Protein AF-A0A5E4R527-F1 (afdb_monomer)

InterPro domains:
  IPR027417 P-loop containing nucleoside triphosphate hydrolase [SSF52540] (32-116)
  IPR032171 C-terminal of Roc, COR-A domain [PF16095] (78-207)

Secondary structure (DSSP, 8-state):
--GGGG------TT--PPTTHHHHHHTS---HHHHHHHHHHHHHH------------SSTTSSHHHHHHHHHS--TT-SEE-HHHHHHHHHHTTPPPPSSHHHHHHHHHHHHHTTSSB---STTTTT-EES-HHHHHHHHHHHHS-TTT-TT-BTTEEETTTHHHHTTT-GGG-STHHHHHHHHHHHHHTTS-EEEETTEEE-GGGSPP-

Organism: NCBI:txid189913

Solvent-accessible surface area (backbone atoms only — not comparable to full-atom values): 12706 Å² total; per-residue (Å²): 139,72,82,66,88,74,57,80,73,71,87,63,84,91,60,91,64,54,83,71,59,34,60,50,63,70,64,81,73,60,48,45,62,53,57,50,48,50,55,46,50,55,56,71,69,56,66,92,75,91,73,80,87,83,78,93,82,76,70,86,87,66,24,66,69,44,51,49,51,67,71,69,72,68,66,102,72,66,53,57,45,43,69,68,54,52,58,51,48,31,56,76,67,74,35,62,65,60,93,46,72,66,55,48,48,52,55,49,49,54,35,32,79,68,64,56,28,42,69,43,96,40,98,89,40,54,60,39,37,30,62,42,53,66,59,52,50,57,57,55,44,49,73,69,41,59,51,95,80,23,72,67,46,55,77,18,36,27,46,51,76,51,44,30,62,70,44,60,90,38,69,64,51,47,65,59,69,48,23,28,55,50,49,50,54,48,30,50,75,68,71,57,36,42,79,72,47,106,57,34,29,35,28,70,85,48,44,72,85,129

Sequence (210 aa):
MGLLSRLWNLNTVGCCLSEPLRSVVRGGRSRSVDVVGFLRSVLHEAKPYARMKLMIVGVQGIGKTSLLECLRQESAIQHRRKPTDVTQYMQQKNMKMFRDAAELHQATMFLHENGILLHYDDATLKELYFLRPQWLCDILAHVVTVREINPFASNGIMKVDDLAHVFKASPALGGGEEARSLGMSLLNKFELALCWDGRALLVPPLLPDA

Nearest PDB structures (foldseek):
  8e06-assembly1_A  TM=6.203E-01  e=5.482E-07  Homo sapiens
  4wnr-assembly1_A  TM=6.604E-01  e=1.817E-06  Methanosarcina barkeri str. Fusaro
  8fo9-assembly1_C  TM=5.836E-01  e=5.163E-07  Homo sapiens
  8fo7-assembly1_C  TM=5.705E-01  e=2.623E-04  Homo sapiens
  7pza-assembly1_A  TM=2.750E-01  e=3.595E+00  Sinorhizobium meliloti 1021

pLDDT: mean 73.9, std 11.86, range [36.34, 90.0]

Structure (mmCIF, N/CA/C/O backbone):
data_AF-A0A5E4R527-F1
#
_entry.id   AF-A0A5E4R527-F1
#
loop_
_atom_site.group_PDB
_atom_site.id
_atom_site.type_symbol
_atom_site.label_atom_id
_atom_site.label_alt_id
_atom_site.label_comp_id
_atom_site.label_asym_id
_atom_site.label_entity_id
_atom_site.label_seq_id
_atom_site.pdbx_PDB_ins_code
_atom_site.Cartn_x
_atom_site.Cartn_y
_atom_site.Cartn_z
_atom_site.occupancy
_atom_site.B_iso_or_equiv
_atom_site.auth_seq_id
_atom_site.auth_comp_id
_atom_site.auth_asym_id
_atom_site.auth_atom_id
_atom_site.pdbx_PDB_model_num
ATOM 1 N N . MET A 1 1 ? -6.417 -19.964 7.357 1.00 40.31 1 MET A N 1
ATOM 2 C CA . MET A 1 1 ? -7.057 -21.247 7.734 1.00 40.31 1 MET A CA 1
ATOM 3 C C . MET A 1 1 ? -8.565 -21.073 7.638 1.00 40.31 1 MET A C 1
ATOM 5 O O . MET A 1 1 ? -9.222 -20.843 8.640 1.00 40.31 1 MET A O 1
ATOM 9 N N . GLY A 1 2 ? -9.087 -21.007 6.415 1.00 60.50 2 GLY A N 1
ATOM 10 C CA . GLY A 1 2 ? -10.441 -20.508 6.173 1.00 60.50 2 GLY A CA 1
ATOM 11 C C . GLY A 1 2 ? -11.537 -21.576 6.177 1.00 60.50 2 GLY A C 1
ATOM 12 O O . GLY A 1 2 ? -11.337 -22.726 6.563 1.00 60.50 2 GLY A O 1
ATOM 13 N N . LEU A 1 3 ? -12.676 -21.150 5.636 1.00 50.28 3 LEU A N 1
ATOM 14 C CA . LEU A 1 3 ? -14.007 -21.763 5.528 1.00 50.28 3 LEU A CA 1
ATOM 15 C C . LEU A 1 3 ? -14.091 -23.149 4.837 1.00 50.28 3 LEU A C 1
ATOM 17 O O . LEU A 1 3 ? -15.183 -23.683 4.655 1.00 50.28 3 LEU A O 1
ATOM 21 N N . LEU A 1 4 ? -12.966 -23.761 4.453 1.00 56.03 4 LEU A N 1
ATOM 22 C CA . LEU A 1 4 ? -12.928 -25.006 3.667 1.00 56.03 4 LEU A CA 1
ATOM 23 C C . LEU A 1 4 ? -13.206 -26.279 4.486 1.00 56.03 4 LEU A C 1
ATOM 25 O O . LEU A 1 4 ? -13.323 -27.358 3.913 1.00 56.03 4 LEU A O 1
ATOM 29 N N . SER A 1 5 ? -13.332 -26.190 5.815 1.00 57.28 5 SER A N 1
ATOM 30 C CA . SER A 1 5 ? -13.701 -27.333 6.670 1.00 57.28 5 SER A CA 1
ATOM 31 C C . SER A 1 5 ? -15.126 -27.841 6.426 1.00 57.28 5 SER A C 1
ATOM 33 O O . SER A 1 5 ? -15.433 -28.973 6.789 1.00 57.28 5 SER A O 1
ATOM 35 N N . ARG A 1 6 ? -15.981 -27.023 5.797 1.00 61.22 6 ARG A N 1
ATOM 36 C CA . ARG A 1 6 ? -17.376 -27.347 5.463 1.00 61.22 6 ARG A CA 1
ATOM 37 C C . ARG A 1 6 ? -17.605 -27.549 3.965 1.00 61.22 6 ARG A C 1
ATOM 39 O O . ARG A 1 6 ? -18.751 -27.557 3.531 1.00 61.22 6 ARG A O 1
ATOM 46 N N . LEU A 1 7 ? -16.550 -27.673 3.158 1.00 62.56 7 LEU A N 1
ATOM 47 C CA . LEU A 1 7 ? -16.691 -27.811 1.710 1.00 62.56 7 LEU A CA 1
ATOM 48 C C . LEU A 1 7 ? -17.099 -29.248 1.340 1.00 62.56 7 LEU A C 1
ATOM 50 O O . LEU A 1 7 ? -16.288 -30.169 1.381 1.00 62.56 7 LEU A O 1
ATOM 54 N N . TRP A 1 8 ? -18.368 -29.427 0.979 1.00 62.84 8 TRP A N 1
ATOM 55 C CA . TRP A 1 8 ? -18.970 -30.714 0.605 1.00 62.84 8 TRP A CA 1
ATOM 56 C C . TRP A 1 8 ? -18.941 -30.974 -0.905 1.00 62.84 8 TRP A C 1
ATOM 58 O O . TRP A 1 8 ? -19.002 -32.127 -1.326 1.00 62.84 8 TRP A O 1
ATOM 68 N N . ASN A 1 9 ? -18.823 -29.915 -1.710 1.00 69.19 9 ASN A N 1
ATOM 69 C CA . ASN A 1 9 ? -18.726 -29.991 -3.161 1.00 69.19 9 ASN A CA 1
ATOM 70 C C . ASN A 1 9 ? -17.694 -28.976 -3.673 1.00 69.19 9 ASN A C 1
ATOM 72 O O . ASN A 1 9 ? -17.647 -27.838 -3.208 1.00 69.19 9 ASN A O 1
ATOM 76 N N . LEU A 1 10 ? -16.872 -29.394 -4.631 1.00 71.69 10 LEU A N 1
ATOM 77 C CA . LEU A 1 10 ? -15.856 -28.569 -5.273 1.00 71.69 10 LEU A CA 1
ATOM 78 C C . LEU A 1 10 ? -16.004 -28.728 -6.785 1.00 71.69 10 LEU A C 1
ATOM 80 O O . LEU A 1 10 ? -15.644 -29.765 -7.338 1.00 71.69 10 LEU A O 1
ATOM 84 N N . ASN A 1 11 ? -16.528 -27.698 -7.445 1.00 72.44 11 ASN A N 1
ATOM 85 C CA . ASN A 1 11 ? -16.595 -27.663 -8.899 1.00 72.44 11 ASN A CA 1
ATOM 86 C C . ASN A 1 11 ? -15.249 -27.195 -9.462 1.00 72.44 11 ASN A C 1
ATOM 88 O O . ASN A 1 11 ? -14.798 -26.090 -9.173 1.00 72.44 11 ASN A O 1
ATOM 92 N N . THR A 1 12 ? -14.619 -28.036 -10.273 1.00 71.88 12 THR A N 1
ATOM 93 C CA . THR A 1 12 ? -13.330 -27.757 -10.919 1.00 71.88 12 THR A CA 1
ATOM 94 C C . THR A 1 12 ? -13.465 -27.513 -12.423 1.00 71.88 12 THR A C 1
ATOM 96 O O . THR A 1 12 ? -12.464 -27.484 -13.141 1.00 71.88 12 THR A O 1
ATOM 99 N N . VAL A 1 13 ? -14.695 -27.395 -12.934 1.00 74.50 13 VAL A N 1
ATOM 100 C CA . VAL A 1 13 ? -14.963 -27.104 -14.347 1.00 74.50 13 VAL A CA 1
ATOM 101 C C . VAL A 1 13 ? -14.415 -25.715 -14.678 1.00 74.50 13 VAL A C 1
ATOM 103 O O . VAL A 1 13 ? -14.745 -24.736 -14.018 1.00 74.50 13 VAL A O 1
ATOM 106 N N . GLY A 1 14 ? -13.556 -25.635 -15.698 1.00 68.94 14 GLY A N 1
ATOM 107 C CA . GLY A 1 14 ? -12.898 -24.390 -16.116 1.00 68.94 14 GLY A CA 1
ATOM 108 C C . GLY A 1 14 ? -11.561 -24.094 -15.424 1.00 68.94 14 GLY A C 1
ATOM 109 O O . GLY A 1 14 ? -10.893 -23.136 -15.803 1.00 68.94 14 GLY A O 1
ATOM 110 N N . CYS A 1 15 ? -11.118 -24.912 -14.461 1.00 72.25 15 CYS A N 1
ATOM 111 C CA . CYS A 1 15 ? -9.803 -24.747 -13.839 1.00 72.25 15 CYS A CA 1
ATOM 112 C C . CYS A 1 15 ? -8.688 -25.405 -14.673 1.00 72.25 15 CYS A C 1
ATOM 114 O O . CYS A 1 15 ? -8.748 -26.595 -14.991 1.00 72.25 15 CYS A O 1
ATOM 116 N N . CYS A 1 16 ? -7.611 -24.664 -14.948 1.00 73.62 16 CYS A N 1
ATOM 117 C CA . CYS A 1 16 ? -6.379 -25.200 -15.537 1.00 73.62 16 CYS A CA 1
ATOM 118 C C . CYS A 1 16 ? -5.545 -25.948 -14.482 1.00 73.62 16 CYS A C 1
ATOM 120 O O . CYS A 1 16 ? -4.557 -25.427 -13.971 1.00 73.62 16 CYS A O 1
ATOM 122 N N . LEU A 1 17 ? -5.963 -27.164 -14.123 1.00 79.12 17 LEU A N 1
ATOM 123 C CA . LEU A 1 17 ? -5.274 -27.979 -13.118 1.00 79.12 17 LEU A CA 1
ATOM 124 C C . LEU A 1 17 ? -3.982 -28.596 -13.678 1.00 79.12 17 LEU A C 1
ATOM 126 O O . LEU A 1 17 ? -3.997 -29.239 -14.731 1.00 79.12 17 LEU A O 1
ATOM 130 N N . SER A 1 18 ? -2.882 -28.447 -12.941 1.00 73.62 18 SER A N 1
ATOM 131 C CA . SER A 1 18 ? -1.619 -29.153 -13.172 1.00 73.62 18 SER A CA 1
ATOM 132 C C . SER A 1 18 ? -1.591 -30.503 -12.444 1.00 73.62 18 SER A C 1
ATOM 134 O O . SER A 1 18 ? -2.373 -30.761 -11.525 1.00 73.62 18 SER A O 1
ATOM 136 N N . GLU A 1 19 ? -0.698 -31.400 -12.862 1.00 75.88 19 GLU A N 1
ATOM 137 C CA . GLU A 1 19 ? -0.432 -32.618 -12.092 1.00 75.88 19 GLU A CA 1
ATOM 138 C C . GLU A 1 19 ? 0.240 -32.268 -10.750 1.00 75.88 19 GLU A C 1
ATOM 140 O O . GLU A 1 19 ? 1.020 -31.313 -10.694 1.00 75.88 19 GLU A O 1
ATOM 145 N N . PRO A 1 20 ? -0.049 -33.013 -9.667 1.00 73.12 20 PRO A N 1
ATOM 146 C CA . PRO A 1 20 ? -0.862 -34.239 -9.613 1.00 73.12 20 PRO A CA 1
ATOM 147 C C . PRO A 1 20 ? -2.370 -34.000 -9.371 1.00 73.12 20 PRO A C 1
ATOM 149 O O . PRO A 1 20 ? -3.161 -34.937 -9.370 1.00 73.12 20 PRO A O 1
ATOM 152 N N . LEU A 1 21 ? -2.814 -32.754 -9.175 1.00 76.81 21 LEU A N 1
ATOM 153 C CA . LEU A 1 21 ? -4.224 -32.428 -8.893 1.00 76.81 21 LEU A CA 1
ATOM 154 C C . LEU A 1 21 ? -5.167 -32.797 -10.040 1.00 76.81 21 LEU A C 1
ATOM 156 O O . LEU A 1 21 ? -6.313 -33.188 -9.815 1.00 76.81 21 LEU A O 1
ATOM 160 N N . ARG A 1 22 ? -4.686 -32.681 -11.278 1.00 78.81 22 ARG A N 1
ATOM 161 C CA . ARG A 1 22 ? -5.453 -33.020 -12.476 1.00 78.81 22 ARG A CA 1
ATOM 162 C C . ARG A 1 22 ? -5.832 -34.503 -12.518 1.00 78.81 22 ARG A C 1
ATOM 164 O O . ARG A 1 22 ? -6.990 -34.801 -12.805 1.00 78.81 22 ARG A O 1
ATOM 171 N N . SER A 1 23 ? -4.912 -35.418 -12.213 1.00 75.44 23 SER A N 1
ATOM 172 C CA . SER A 1 23 ? -5.211 -36.856 -12.148 1.00 75.44 23 SER A CA 1
ATOM 173 C C . SER A 1 23 ? -6.132 -37.211 -10.983 1.00 75.44 23 SER A C 1
ATOM 175 O O . SER A 1 23 ? -7.056 -38.005 -11.174 1.00 75.44 23 SER A O 1
ATOM 177 N N . VAL A 1 24 ? -5.967 -36.551 -9.828 1.00 74.31 24 VAL A N 1
ATOM 178 C CA . VAL A 1 24 ? -6.906 -36.667 -8.702 1.00 74.31 24 VAL A CA 1
ATOM 179 C C . VAL A 1 24 ? -8.310 -36.296 -9.175 1.00 74.31 24 VAL A C 1
ATOM 181 O O . VAL A 1 24 ? -9.216 -37.101 -9.065 1.00 74.31 24 VAL A O 1
ATOM 184 N N . VAL A 1 25 ? -8.528 -35.149 -9.809 1.00 75.81 25 V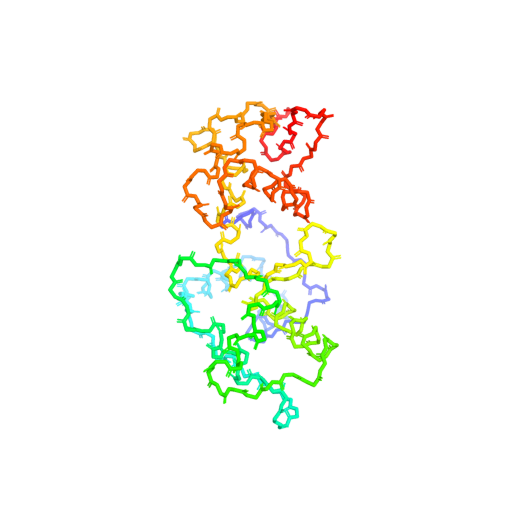AL A N 1
ATOM 185 C CA . VAL A 1 25 ? -9.881 -34.718 -10.214 1.00 75.81 25 VAL A CA 1
ATOM 186 C C . VAL A 1 25 ? -10.471 -35.546 -11.371 1.00 75.81 25 VAL A C 1
ATOM 188 O O . VAL A 1 25 ? -11.669 -35.823 -11.391 1.00 75.81 25 VAL A O 1
ATOM 191 N N . ARG A 1 26 ? -9.652 -35.979 -12.337 1.00 69.69 26 ARG A N 1
ATOM 192 C CA . ARG A 1 26 ? -10.119 -36.653 -13.567 1.00 69.69 26 ARG A CA 1
ATOM 193 C C . ARG A 1 26 ? -10.470 -38.134 -13.374 1.00 69.69 26 ARG A C 1
ATOM 195 O O . ARG A 1 26 ? -11.146 -38.703 -14.225 1.00 69.69 26 ARG A O 1
ATOM 202 N N . GLY A 1 27 ? -10.061 -38.746 -12.259 1.00 63.84 27 GLY A N 1
ATOM 203 C CA . GLY A 1 27 ? -10.309 -40.158 -11.938 1.00 63.84 27 GLY A CA 1
ATOM 204 C C . GLY A 1 27 ? -11.768 -40.533 -11.632 1.00 63.84 27 GLY A C 1
ATOM 205 O O . GLY A 1 27 ? -12.040 -41.688 -11.314 1.00 63.84 27 GLY A O 1
ATOM 206 N N . GLY A 1 28 ? -12.713 -39.584 -11.683 1.00 58.25 28 GLY A N 1
ATOM 207 C CA . GLY A 1 28 ? -14.162 -39.831 -11.587 1.00 58.25 28 GLY A CA 1
ATOM 208 C C . GLY A 1 28 ? -14.684 -40.335 -10.231 1.00 58.25 28 GLY A C 1
ATOM 209 O O . GLY A 1 28 ? -15.892 -40.453 -10.056 1.00 58.25 28 GLY A O 1
ATOM 210 N N . ARG A 1 29 ? -13.804 -40.623 -9.262 1.00 57.34 29 ARG A N 1
ATOM 211 C CA . ARG A 1 29 ? -14.147 -41.087 -7.899 1.00 57.34 29 ARG A CA 1
ATOM 212 C C . ARG A 1 29 ? -13.682 -40.159 -6.783 1.00 57.34 29 ARG A C 1
ATOM 214 O O . ARG A 1 29 ? -13.910 -40.459 -5.612 1.00 57.34 29 ARG A O 1
ATOM 221 N N . SER A 1 30 ? -13.017 -39.069 -7.128 1.00 59.31 30 SER A N 1
ATOM 222 C CA . SER A 1 30 ? -12.344 -38.237 -6.141 1.00 59.31 30 SER A CA 1
ATOM 223 C C . SER A 1 30 ? -13.352 -37.359 -5.435 1.00 59.31 30 SER A C 1
ATOM 225 O O . SER A 1 30 ? -14.008 -36.512 -6.043 1.00 59.31 30 SER A O 1
ATOM 227 N N . ARG A 1 31 ? -13.504 -37.599 -4.137 1.00 67.56 31 ARG A N 1
ATOM 228 C CA . ARG A 1 31 ? -14.379 -36.801 -3.285 1.00 67.56 31 ARG A CA 1
ATOM 229 C C . ARG A 1 31 ? -13.693 -35.460 -3.066 1.00 67.56 31 ARG A C 1
ATOM 231 O O . ARG A 1 31 ? -12.466 -35.380 -3.063 1.00 67.56 31 ARG A O 1
ATOM 238 N N . SER A 1 32 ? -14.455 -34.400 -2.803 1.00 72.19 32 SER A N 1
ATOM 239 C CA . SER A 1 32 ? -13.882 -33.097 -2.423 1.00 72.19 32 SER A CA 1
ATOM 240 C C . SER A 1 32 ? -12.875 -33.220 -1.266 1.00 72.19 32 SER A C 1
ATOM 242 O O . SER A 1 32 ? -11.917 -32.457 -1.198 1.00 72.19 32 SER A O 1
ATOM 244 N N . VAL A 1 33 ? -13.034 -34.246 -0.422 1.00 72.69 33 VAL A N 1
ATOM 245 C CA . VAL A 1 33 ? -12.110 -34.637 0.653 1.00 72.69 33 VAL A CA 1
ATOM 246 C C . VAL A 1 33 ? -10.711 -35.013 0.148 1.00 72.69 33 VAL A C 1
ATOM 248 O O . VAL A 1 33 ? -9.739 -34.647 0.800 1.00 72.69 33 VAL A O 1
ATOM 251 N N . ASP A 1 34 ? -10.580 -35.676 -1.001 1.00 77.50 34 ASP A N 1
ATOM 252 C CA . ASP A 1 34 ? -9.284 -36.107 -1.548 1.00 77.50 34 ASP A CA 1
ATOM 253 C C . ASP A 1 34 ? -8.497 -34.910 -2.101 1.00 77.50 34 ASP A C 1
ATOM 255 O O . ASP A 1 34 ? -7.304 -34.758 -1.842 1.00 77.50 34 ASP A O 1
ATOM 259 N N . VAL A 1 35 ? -9.189 -33.996 -2.791 1.00 76.94 35 VAL A N 1
ATOM 260 C CA . VAL A 1 35 ? -8.603 -32.738 -3.284 1.00 76.94 35 VAL A CA 1
ATOM 261 C C . VAL A 1 35 ? -8.186 -31.849 -2.114 1.00 76.94 35 VAL A C 1
ATOM 263 O O . VAL A 1 35 ? -7.078 -31.316 -2.095 1.00 76.94 35 VAL A O 1
ATOM 266 N N . VAL A 1 36 ? -9.045 -31.725 -1.100 1.00 77.38 36 VAL A N 1
ATOM 267 C CA . VAL A 1 36 ? -8.721 -31.000 0.134 1.00 77.38 36 VAL A CA 1
ATOM 268 C C . VAL A 1 36 ? -7.564 -31.673 0.877 1.00 77.38 36 VAL A C 1
ATOM 270 O O . VAL A 1 36 ? -6.705 -30.971 1.402 1.00 77.38 36 VAL A O 1
ATOM 273 N N . GLY A 1 37 ? -7.506 -33.005 0.908 1.00 77.25 37 GLY A N 1
ATOM 274 C CA . GLY A 1 37 ? -6.414 -33.779 1.498 1.00 77.25 37 GLY A CA 1
ATOM 275 C C . GLY A 1 37 ? -5.077 -33.510 0.812 1.00 77.25 37 GLY A C 1
ATOM 276 O O . GLY A 1 37 ? -4.091 -33.236 1.491 1.00 77.25 37 GLY A O 1
ATOM 277 N N . PHE A 1 38 ? -5.062 -33.474 -0.521 1.00 78.75 38 PHE A N 1
ATOM 278 C CA . PHE A 1 38 ? -3.884 -33.086 -1.292 1.00 78.75 38 PHE A CA 1
ATOM 279 C C . PHE A 1 38 ? -3.467 -31.630 -1.026 1.00 78.75 38 PHE A C 1
ATOM 281 O O . PHE A 1 38 ? -2.307 -31.342 -0.754 1.00 78.75 38 PHE A O 1
ATOM 288 N N . LEU A 1 39 ? -4.407 -30.681 -1.050 1.00 76.38 39 LEU A N 1
ATOM 289 C CA . LEU A 1 39 ? -4.086 -29.279 -0.756 1.00 76.38 39 LEU A CA 1
ATOM 290 C C . LEU A 1 39 ? -3.568 -29.108 0.683 1.00 76.38 39 LEU A C 1
ATOM 292 O O . LEU A 1 39 ? -2.680 -28.291 0.924 1.00 76.38 39 LEU A O 1
ATOM 296 N N . ARG A 1 40 ? -4.070 -29.911 1.634 1.00 74.38 40 ARG A N 1
ATOM 297 C CA . ARG A 1 40 ? -3.554 -29.985 3.009 1.00 74.38 40 ARG A CA 1
ATOM 298 C C . ARG A 1 40 ? -2.146 -30.556 3.064 1.00 74.38 40 ARG A C 1
ATOM 300 O O . ARG A 1 40 ? -1.357 -30.023 3.832 1.00 74.38 40 ARG A O 1
ATOM 307 N N . SER A 1 41 ? -1.821 -31.591 2.288 1.00 79.50 41 SER A N 1
ATOM 308 C CA . SER A 1 41 ? -0.458 -32.135 2.264 1.00 79.50 41 SER A CA 1
ATOM 309 C C . SER A 1 41 ? 0.524 -31.118 1.688 1.00 79.50 41 SER A C 1
ATOM 311 O O . SER A 1 41 ? 1.554 -30.870 2.302 1.00 79.50 41 SER A O 1
ATOM 313 N N . VAL A 1 42 ? 0.162 -30.431 0.598 1.00 72.06 42 VAL A N 1
ATOM 314 C CA . VAL A 1 42 ? 0.979 -29.345 0.025 1.00 72.06 42 VAL A CA 1
ATOM 315 C C . VAL A 1 42 ? 1.171 -28.204 1.024 1.00 72.06 42 VAL A C 1
ATOM 317 O O . VAL A 1 42 ? 2.280 -27.704 1.172 1.00 72.06 42 VAL A O 1
ATOM 320 N N . LEU A 1 43 ? 0.116 -27.802 1.742 1.00 70.81 43 LEU A N 1
ATOM 321 C CA . LEU A 1 43 ? 0.207 -26.761 2.769 1.00 70.81 43 LEU A CA 1
ATOM 322 C C . LEU A 1 43 ? 1.028 -27.210 3.987 1.00 70.81 43 LEU A C 1
ATOM 324 O O . LEU A 1 43 ? 1.763 -26.408 4.551 1.00 70.81 43 LEU A O 1
ATOM 328 N N . HIS A 1 44 ? 0.911 -28.472 4.397 1.00 75.12 44 HIS A N 1
ATOM 329 C CA . HIS A 1 44 ? 1.684 -29.038 5.502 1.00 75.12 44 HIS A CA 1
ATOM 330 C C . HIS A 1 44 ? 3.176 -29.150 5.150 1.00 75.12 44 HIS A C 1
ATOM 332 O O . HIS A 1 44 ? 4.036 -28.963 6.005 1.00 75.12 44 HIS A O 1
ATOM 338 N N . GLU A 1 45 ? 3.496 -29.432 3.887 1.00 69.50 45 GLU A N 1
ATOM 339 C CA . GLU A 1 45 ? 4.868 -29.432 3.371 1.00 69.50 45 GLU A CA 1
ATOM 340 C C . GLU A 1 45 ? 5.383 -28.029 3.019 1.00 69.50 45 GLU A C 1
ATOM 342 O O . GLU A 1 45 ? 6.588 -27.846 2.812 1.00 69.50 45 GLU A O 1
ATOM 347 N N . ALA A 1 46 ? 4.502 -27.025 2.967 1.00 53.72 46 ALA A N 1
ATOM 348 C CA . ALA A 1 46 ? 4.874 -25.664 2.628 1.00 53.72 46 ALA A CA 1
ATOM 349 C C . ALA A 1 46 ? 5.778 -25.074 3.716 1.00 53.72 46 ALA A C 1
ATOM 351 O O . ALA A 1 46 ? 5.396 -24.894 4.872 1.00 53.72 46 ALA A O 1
ATOM 352 N N . LYS A 1 47 ? 7.001 -24.726 3.318 1.00 56.62 47 LYS A N 1
ATOM 353 C CA . LYS A 1 47 ? 7.958 -23.997 4.151 1.00 56.62 47 LYS A CA 1
ATOM 354 C C . LYS A 1 47 ? 7.932 -22.521 3.751 1.00 56.62 47 LYS A C 1
ATOM 356 O O . LYS A 1 47 ? 7.836 -22.244 2.554 1.00 56.62 47 LYS A O 1
ATOM 361 N N . PRO A 1 48 ? 8.064 -21.571 4.695 1.00 47.00 48 PRO A N 1
ATOM 362 C CA . PRO A 1 48 ? 8.233 -20.161 4.362 1.00 47.00 48 PRO A CA 1
ATOM 363 C C . PRO A 1 48 ? 9.392 -19.984 3.372 1.00 47.00 48 PRO A C 1
ATOM 365 O O . PRO A 1 48 ? 10.556 -20.197 3.714 1.00 47.00 48 PRO A O 1
ATOM 368 N N . TYR A 1 49 ? 9.080 -19.627 2.126 1.00 42.69 49 TYR A N 1
ATOM 369 C CA . TYR A 1 49 ? 10.083 -19.426 1.085 1.00 42.69 49 TYR A CA 1
ATOM 370 C C . TYR A 1 49 ? 10.410 -17.937 0.997 1.00 42.69 49 TYR A C 1
ATOM 372 O O . TYR A 1 49 ? 9.920 -17.213 0.138 1.00 42.69 49 TYR A O 1
ATOM 380 N N . ALA A 1 50 ? 11.250 -17.465 1.916 1.00 40.75 50 ALA A N 1
ATOM 381 C CA . ALA A 1 50 ? 11.620 -16.050 2.033 1.00 40.75 50 ALA A CA 1
ATOM 382 C C . ALA A 1 50 ? 12.529 -15.538 0.894 1.00 40.75 50 ALA A C 1
ATOM 384 O O . ALA A 1 50 ? 13.049 -14.426 0.956 1.00 40.75 50 ALA A O 1
ATOM 385 N N . ARG A 1 51 ? 12.785 -16.358 -0.132 1.00 36.34 51 ARG A N 1
ATOM 386 C CA . ARG A 1 51 ? 13.806 -16.101 -1.147 1.00 36.34 51 ARG A CA 1
ATOM 387 C C . ARG A 1 51 ? 13.209 -16.173 -2.545 1.00 36.34 51 ARG A C 1
ATOM 389 O O . ARG A 1 51 ? 13.153 -17.230 -3.156 1.00 36.34 51 ARG A O 1
ATOM 396 N N . MET A 1 52 ? 12.820 -15.025 -3.080 1.00 40.81 52 MET A N 1
ATOM 397 C CA . MET A 1 52 ? 12.459 -14.883 -4.489 1.00 40.81 52 MET A CA 1
ATOM 398 C C . MET A 1 52 ? 13.699 -14.484 -5.302 1.00 40.81 52 MET A C 1
ATOM 400 O O . MET A 1 52 ? 14.435 -13.575 -4.918 1.00 40.81 52 MET A O 1
ATOM 404 N N . LYS A 1 53 ? 13.958 -15.164 -6.428 1.00 42.22 53 LYS A N 1
ATOM 405 C CA . LYS A 1 53 ? 15.021 -14.783 -7.371 1.00 42.22 53 LYS A CA 1
ATOM 406 C C . LYS A 1 53 ? 14.415 -13.929 -8.481 1.00 42.22 53 LYS A C 1
ATOM 408 O O . LYS A 1 53 ? 13.999 -14.441 -9.513 1.00 42.22 53 LYS A O 1
ATOM 413 N N . LEU A 1 54 ? 14.353 -12.627 -8.237 1.00 46.69 54 LEU A N 1
ATOM 414 C CA . LEU A 1 54 ? 13.886 -11.646 -9.208 1.00 46.69 54 LEU A CA 1
ATOM 415 C C . LEU A 1 54 ? 14.928 -11.454 -10.325 1.00 46.69 54 LEU A C 1
ATOM 417 O O . LEU A 1 54 ? 16.083 -11.126 -10.047 1.00 46.69 54 LEU A O 1
ATOM 421 N N . MET A 1 55 ? 14.520 -11.631 -11.584 1.00 57.44 55 MET A N 1
ATOM 422 C CA . MET A 1 55 ? 15.317 -11.271 -12.761 1.00 57.44 55 MET A CA 1
ATOM 423 C C . MET A 1 55 ? 14.763 -9.992 -13.375 1.00 57.44 55 MET A C 1
ATOM 425 O O . MET A 1 55 ? 13.663 -9.984 -13.915 1.00 57.44 55 MET A O 1
ATOM 429 N N . ILE A 1 56 ? 15.541 -8.913 -13.321 1.00 61.16 56 ILE A N 1
ATOM 430 C CA . ILE A 1 56 ? 15.177 -7.663 -13.984 1.00 61.16 56 ILE A CA 1
ATOM 431 C C . ILE A 1 56 ? 15.742 -7.668 -15.406 1.00 61.16 56 ILE A C 1
ATOM 433 O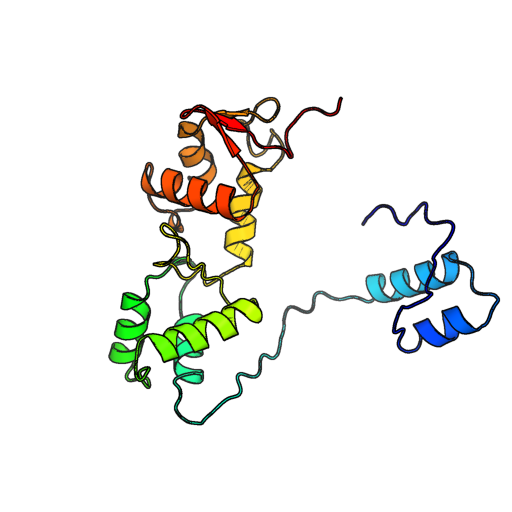 O . ILE A 1 56 ? 16.946 -7.516 -15.616 1.00 61.16 56 ILE A O 1
ATOM 437 N N . VAL A 1 57 ? 14.855 -7.851 -16.383 1.00 59.12 57 VAL A N 1
ATOM 438 C CA . VAL A 1 57 ? 15.171 -7.945 -17.817 1.00 59.12 57 VAL A CA 1
ATOM 439 C C . VAL A 1 57 ? 14.755 -6.676 -18.564 1.00 59.12 57 VAL A C 1
ATOM 441 O O . VAL A 1 57 ? 13.906 -5.919 -18.111 1.00 59.12 57 VAL A O 1
ATOM 444 N N . GLY A 1 58 ? 15.417 -6.382 -19.683 1.00 65.75 58 GLY A N 1
ATOM 445 C CA . GLY A 1 58 ? 15.169 -5.194 -20.509 1.00 65.75 58 GLY A CA 1
ATOM 446 C C . GLY A 1 58 ? 16.453 -4.664 -21.147 1.00 65.75 58 GLY A C 1
ATOM 447 O O . GLY A 1 58 ? 17.549 -5.106 -20.798 1.00 65.75 58 GLY A O 1
ATOM 448 N N . VAL A 1 59 ? 16.334 -3.657 -22.012 1.00 61.06 59 VAL A N 1
ATOM 449 C CA . VAL A 1 59 ? 17.443 -3.111 -22.823 1.00 61.06 59 VAL A CA 1
ATOM 450 C C . VAL A 1 59 ? 18.661 -2.708 -21.974 1.00 61.06 59 VAL A C 1
ATOM 452 O O . VAL A 1 59 ? 18.518 -2.173 -20.868 1.00 61.06 59 VAL A O 1
ATOM 455 N N . GLN A 1 60 ? 19.872 -3.010 -22.456 1.00 59.84 60 GLN A N 1
ATOM 456 C CA . GLN A 1 60 ? 21.115 -2.728 -21.735 1.00 59.84 60 GLN A CA 1
ATOM 457 C C . GLN A 1 60 ? 21.257 -1.228 -21.446 1.00 59.84 60 GLN A C 1
ATOM 459 O O . GLN A 1 60 ? 20.980 -0.379 -22.287 1.00 59.84 60 GLN A O 1
ATOM 464 N N . GLY A 1 61 ? 21.701 -0.898 -20.231 1.00 64.62 61 GLY A N 1
ATOM 465 C CA . GLY A 1 61 ? 21.945 0.487 -19.844 1.00 64.62 61 GLY A CA 1
ATOM 466 C C . GLY A 1 61 ? 20.675 1.319 -19.637 1.00 64.62 61 GLY A C 1
ATOM 467 O O . GLY A 1 61 ? 20.721 2.519 -19.824 1.00 64.62 61 GLY A O 1
ATOM 468 N N . ILE A 1 62 ? 19.549 0.736 -19.246 1.00 68.50 62 ILE A N 1
ATOM 469 C CA . ILE A 1 62 ? 18.326 1.513 -18.959 1.00 68.50 62 ILE A CA 1
ATOM 470 C C . ILE A 1 62 ? 18.171 1.889 -17.466 1.00 68.50 62 ILE A C 1
ATOM 472 O O . ILE A 1 62 ? 17.102 2.261 -17.010 1.00 68.50 62 ILE A O 1
ATOM 476 N N . GLY A 1 63 ? 19.220 1.696 -16.657 1.00 64.75 63 GLY A N 1
ATOM 477 C CA . GLY A 1 63 ? 19.192 2.021 -15.221 1.00 64.75 63 GLY A CA 1
ATOM 478 C C . GLY A 1 63 ? 18.585 0.945 -14.308 1.00 64.75 63 GLY A C 1
ATOM 479 O O . GLY A 1 63 ? 18.525 1.143 -13.104 1.00 64.75 63 GLY A O 1
ATOM 480 N N . LYS A 1 64 ? 18.205 -0.231 -14.830 1.00 73.19 64 LYS A N 1
ATOM 481 C CA . LYS A 1 64 ? 17.623 -1.356 -14.056 1.00 73.19 64 LYS A CA 1
ATOM 482 C C . LYS A 1 64 ? 18.445 -1.785 -12.831 1.00 73.19 64 LYS A C 1
ATOM 484 O O . LYS A 1 64 ? 17.910 -1.869 -11.729 1.00 73.19 64 LYS A O 1
ATOM 489 N N . THR A 1 65 ? 19.741 -2.045 -13.013 1.00 66.56 65 THR A N 1
ATOM 490 C CA . THR A 1 65 ? 20.649 -2.428 -11.915 1.00 66.56 65 THR A CA 1
ATOM 491 C C . THR A 1 65 ? 20.813 -1.288 -10.916 1.00 66.56 65 THR A C 1
ATOM 493 O O . THR A 1 65 ? 20.772 -1.510 -9.714 1.00 66.56 65 THR A O 1
ATOM 496 N N . SER A 1 66 ? 20.903 -0.059 -11.420 1.00 67.88 66 SER A N 1
ATOM 497 C CA . SER A 1 66 ? 21.056 1.150 -10.619 1.00 67.88 66 SER A CA 1
ATOM 498 C C . SER A 1 66 ? 19.824 1.473 -9.771 1.00 67.88 66 SER A C 1
ATOM 500 O O . SER A 1 66 ? 19.945 1.855 -8.612 1.00 67.88 66 SER A O 1
ATOM 502 N N . LEU A 1 67 ? 18.627 1.265 -10.322 1.00 67.06 67 LEU A N 1
ATOM 503 C CA . LEU A 1 67 ? 17.370 1.386 -9.595 1.00 67.06 67 LEU A CA 1
ATOM 504 C C . LEU A 1 67 ? 17.290 0.323 -8.498 1.00 67.06 67 LEU A C 1
ATOM 506 O O . LEU A 1 67 ? 16.992 0.647 -7.357 1.00 67.06 67 LEU A O 1
ATOM 510 N N . LEU A 1 68 ? 17.638 -0.931 -8.804 1.00 69.50 68 LEU A N 1
ATOM 511 C CA . LEU A 1 68 ? 17.710 -1.987 -7.793 1.00 69.50 68 LEU A CA 1
ATOM 512 C C . LEU A 1 68 ? 18.709 -1.682 -6.682 1.00 69.50 68 LEU A C 1
ATOM 514 O O . LEU A 1 68 ? 18.408 -1.932 -5.524 1.00 69.50 68 LEU A O 1
ATOM 518 N N . GLU A 1 69 ? 19.894 -1.178 -7.007 1.00 66.06 69 GLU A N 1
ATOM 519 C CA . GLU A 1 69 ? 20.901 -0.819 -6.007 1.00 66.06 69 GLU A CA 1
ATOM 520 C C . GLU A 1 69 ? 20.430 0.345 -5.133 1.00 66.06 69 GLU A C 1
ATOM 522 O O . GLU A 1 69 ? 20.557 0.265 -3.911 1.00 66.06 69 GLU A O 1
ATOM 527 N N . CYS A 1 70 ? 19.780 1.352 -5.729 1.00 65.50 70 CYS A N 1
ATOM 528 C CA . CYS A 1 70 ? 19.105 2.422 -4.994 1.00 65.50 70 CYS A CA 1
ATOM 529 C C . CYS A 1 70 ? 18.033 1.886 -4.039 1.00 65.50 70 CYS A C 1
ATOM 531 O O . CYS A 1 70 ? 17.912 2.368 -2.917 1.00 65.50 70 CYS A O 1
ATOM 533 N N . LEU A 1 71 ? 17.265 0.886 -4.472 1.00 62.91 71 LEU A N 1
ATOM 534 C CA . LEU A 1 71 ? 16.187 0.291 -3.683 1.00 62.91 71 LEU A CA 1
ATOM 535 C C . LEU A 1 71 ? 16.697 -0.672 -2.598 1.00 62.91 71 LEU A C 1
ATOM 537 O O . LEU A 1 71 ? 16.047 -0.832 -1.570 1.00 62.91 71 LEU A O 1
ATOM 541 N N . ARG A 1 72 ? 17.841 -1.336 -2.817 1.00 64.50 72 ARG A N 1
ATOM 542 C CA . ARG A 1 72 ? 18.358 -2.409 -1.946 1.00 64.50 72 ARG A CA 1
ATOM 543 C C . ARG A 1 72 ? 19.239 -1.933 -0.788 1.00 64.50 72 ARG A C 1
ATOM 545 O O . ARG A 1 72 ? 19.420 -2.712 0.143 1.00 64.50 72 ARG A O 1
ATOM 552 N N . GLN A 1 73 ? 19.834 -0.740 -0.846 1.00 56.94 73 GLN A N 1
ATOM 553 C CA . GLN A 1 73 ? 20.886 -0.332 0.104 1.00 56.94 73 GLN A CA 1
ATOM 554 C C . GLN A 1 73 ? 20.424 0.447 1.346 1.00 56.94 73 GLN A C 1
ATOM 556 O O . GLN A 1 73 ? 21.280 0.801 2.154 1.00 56.94 73 GLN A O 1
ATOM 561 N N . GLU A 1 74 ? 19.132 0.704 1.563 1.00 50.53 74 GLU A N 1
ATOM 562 C CA . GLU A 1 74 ? 18.730 1.592 2.661 1.00 50.53 74 GLU A CA 1
ATOM 563 C C . GLU A 1 74 ? 18.181 0.888 3.908 1.00 50.53 74 GLU A C 1
ATOM 565 O O . GLU A 1 74 ? 17.277 0.052 3.862 1.00 50.53 74 GLU A O 1
ATOM 570 N N . SER A 1 75 ? 18.771 1.280 5.040 1.00 39.34 75 SER A N 1
ATOM 571 C CA . SER A 1 75 ? 18.385 0.998 6.418 1.00 39.34 75 SER A CA 1
ATOM 572 C C . SER A 1 75 ? 16.889 1.190 6.646 1.00 39.34 75 SER A C 1
ATOM 574 O O . SER A 1 75 ? 16.234 1.990 5.984 1.00 39.34 75 SER A O 1
ATOM 576 N N . ALA A 1 76 ? 16.366 0.519 7.666 1.00 40.38 76 ALA A N 1
ATOM 577 C CA . ALA A 1 76 ? 14.962 0.482 8.059 1.00 40.38 76 ALA A CA 1
ATOM 578 C C . ALA A 1 76 ? 14.288 1.835 8.424 1.00 40.38 76 ALA A C 1
ATOM 580 O O . ALA A 1 76 ? 13.257 1.821 9.084 1.00 40.38 76 ALA A O 1
ATOM 581 N N . ILE A 1 77 ? 14.842 2.983 8.022 1.00 42.69 77 ILE A N 1
ATOM 582 C CA . ILE A 1 77 ? 14.512 4.327 8.511 1.00 42.69 77 ILE A CA 1
ATOM 583 C C . ILE A 1 77 ? 13.789 5.183 7.450 1.00 42.69 77 ILE A C 1
ATOM 585 O O . ILE A 1 77 ? 13.071 6.105 7.821 1.00 42.69 77 ILE A O 1
ATOM 589 N N . GLN A 1 78 ? 13.863 4.864 6.150 1.00 54.84 78 GLN A N 1
ATOM 590 C CA . GLN A 1 78 ? 13.131 5.613 5.114 1.00 54.84 78 GLN A CA 1
ATOM 591 C C . GLN A 1 78 ? 12.246 4.682 4.282 1.00 54.84 78 GLN A C 1
ATOM 593 O O . GLN A 1 78 ? 12.689 3.988 3.376 1.00 54.84 78 GLN A O 1
ATOM 598 N N . HIS A 1 79 ? 10.961 4.625 4.627 1.00 58.38 79 HIS A N 1
ATOM 599 C CA . HIS A 1 79 ? 9.990 3.754 3.956 1.00 58.38 79 HIS A CA 1
ATOM 600 C C . HIS A 1 79 ? 9.265 4.423 2.773 1.00 58.38 79 HIS A C 1
ATOM 602 O O . HIS A 1 79 ? 8.501 3.764 2.064 1.00 58.38 79 HIS A O 1
ATOM 608 N N . ARG A 1 80 ? 9.512 5.723 2.569 1.00 62.62 80 ARG A N 1
ATOM 609 C CA . ARG A 1 80 ? 8.889 6.613 1.584 1.00 62.62 80 ARG A CA 1
ATOM 610 C C . ARG A 1 80 ? 9.981 7.536 1.032 1.00 62.62 80 ARG A C 1
ATOM 612 O O . ARG A 1 80 ? 10.660 8.178 1.826 1.00 62.62 80 ARG A O 1
ATOM 619 N N . ARG A 1 81 ? 10.149 7.615 -0.289 1.00 62.94 81 ARG A N 1
ATOM 620 C CA . ARG A 1 81 ? 11.084 8.555 -0.950 1.00 62.94 81 ARG A CA 1
ATOM 621 C C . ARG A 1 81 ? 10.381 9.432 -1.976 1.00 62.94 81 ARG A C 1
ATOM 623 O O . ARG A 1 81 ? 9.340 9.017 -2.485 1.00 62.94 81 ARG A O 1
ATOM 630 N N . LYS A 1 82 ? 10.968 10.589 -2.306 1.00 61.97 82 LYS A N 1
ATOM 631 C CA . LYS A 1 82 ? 10.531 11.430 -3.430 1.00 61.97 82 LYS A CA 1
ATOM 632 C C . LYS A 1 82 ? 11.264 11.088 -4.736 1.00 61.97 82 LYS A C 1
ATOM 634 O O . LYS A 1 82 ? 12.400 10.616 -4.686 1.00 61.97 82 LYS A O 1
ATOM 639 N N . PRO A 1 83 ? 10.670 11.346 -5.923 1.00 58.09 83 PRO A N 1
ATOM 640 C CA . PRO A 1 83 ? 11.327 11.109 -7.215 1.00 58.09 83 PRO A CA 1
ATOM 641 C C . PRO A 1 83 ? 12.666 11.837 -7.360 1.00 58.09 83 PRO A C 1
ATOM 643 O O . PRO A 1 83 ? 13.611 11.299 -7.934 1.00 58.09 83 PRO A O 1
ATOM 646 N N . THR A 1 84 ? 12.758 13.045 -6.800 1.00 60.72 84 THR A N 1
ATOM 647 C CA . THR A 1 84 ? 13.982 13.857 -6.757 1.00 60.72 84 THR A CA 1
ATOM 648 C C . THR A 1 84 ? 15.113 13.171 -6.000 1.00 60.72 84 THR A C 1
ATOM 650 O O . THR A 1 84 ? 16.275 13.316 -6.369 1.00 60.72 84 THR A O 1
ATOM 653 N N . ASP A 1 85 ? 14.785 12.379 -4.982 1.00 67.19 85 ASP A N 1
ATOM 654 C CA . ASP A 1 85 ? 15.777 11.700 -4.151 1.00 67.19 85 ASP A CA 1
ATOM 655 C C . ASP A 1 85 ? 16.394 10.522 -4.908 1.00 67.19 85 ASP A C 1
ATOM 657 O O . ASP A 1 85 ? 17.567 10.205 -4.728 1.00 67.19 85 ASP A O 1
ATOM 661 N N . VAL A 1 86 ? 15.623 9.884 -5.796 1.00 67.19 86 VAL A N 1
ATOM 662 C CA . VAL A 1 86 ? 16.101 8.776 -6.633 1.00 67.19 86 VAL A CA 1
ATOM 663 C C . VAL A 1 86 ? 17.126 9.281 -7.646 1.00 67.19 86 VAL A C 1
ATOM 665 O O . VAL A 1 86 ? 18.219 8.725 -7.737 1.00 67.19 86 VAL A O 1
ATOM 668 N N . THR A 1 87 ? 16.819 10.355 -8.378 1.00 69.88 87 THR A N 1
ATOM 669 C CA . THR A 1 87 ? 17.735 10.905 -9.391 1.00 69.88 87 THR A CA 1
ATOM 670 C C . THR A 1 87 ? 19.016 11.451 -8.763 1.00 69.88 87 THR A C 1
ATOM 672 O O . THR A 1 87 ? 20.107 11.146 -9.248 1.00 69.88 87 THR A O 1
ATOM 675 N N . GLN A 1 88 ? 18.903 12.174 -7.644 1.00 70.31 88 GLN A N 1
ATOM 676 C CA . GLN A 1 88 ? 20.055 12.664 -6.884 1.00 70.31 88 GLN A CA 1
ATOM 677 C C . GLN A 1 88 ? 20.907 11.518 -6.331 1.00 70.31 88 GLN A C 1
ATOM 679 O O . GLN A 1 88 ? 22.130 11.551 -6.455 1.00 70.31 88 GLN A O 1
ATOM 684 N N . TYR A 1 89 ? 20.287 10.477 -5.769 1.00 67.94 89 TYR A N 1
ATOM 685 C CA . TYR A 1 89 ? 21.008 9.310 -5.262 1.00 67.94 89 TYR A CA 1
ATOM 686 C C . TYR A 1 89 ? 21.771 8.586 -6.378 1.00 67.94 89 TYR A C 1
ATOM 688 O O . TYR A 1 89 ? 22.945 8.250 -6.213 1.00 67.94 89 TYR A O 1
ATOM 696 N N . MET A 1 90 ? 21.131 8.373 -7.534 1.00 70.62 90 MET A N 1
ATOM 697 C CA . MET A 1 90 ? 21.781 7.744 -8.686 1.00 70.62 90 MET A CA 1
ATOM 698 C C . MET A 1 90 ? 22.981 8.560 -9.172 1.00 70.62 90 MET A C 1
ATOM 700 O O . MET A 1 90 ? 24.032 7.984 -9.448 1.00 70.62 90 MET A O 1
ATOM 704 N N . GLN A 1 91 ? 22.859 9.889 -9.201 1.00 73.50 91 GLN A N 1
ATOM 705 C CA . GLN A 1 91 ? 23.957 10.783 -9.561 1.00 73.50 91 GLN A CA 1
ATOM 706 C C . GLN A 1 91 ? 25.112 10.713 -8.547 1.00 73.50 91 GLN A C 1
ATOM 708 O O . GLN A 1 91 ? 26.265 10.547 -8.940 1.00 73.50 91 GLN A O 1
ATOM 713 N N . GLN A 1 92 ? 24.816 10.770 -7.244 1.00 71.75 92 GLN A N 1
ATOM 714 C CA . GLN A 1 92 ? 25.823 10.687 -6.174 1.00 71.75 92 GLN A CA 1
ATOM 715 C C . GLN A 1 92 ? 26.586 9.358 -6.175 1.00 71.75 92 GLN A C 1
ATOM 717 O O . GLN A 1 92 ? 27.774 9.317 -5.864 1.00 71.75 92 GLN A O 1
ATOM 722 N N . LYS A 1 93 ? 25.912 8.259 -6.524 1.00 68.38 93 LYS A N 1
ATOM 723 C CA . LYS A 1 93 ? 26.507 6.918 -6.593 1.00 68.38 93 LYS A CA 1
ATOM 724 C C . LYS A 1 93 ? 27.155 6.605 -7.942 1.00 68.38 93 LYS A C 1
ATOM 726 O O . LYS A 1 93 ? 27.542 5.462 -8.164 1.00 68.38 93 LYS A O 1
ATOM 731 N N . ASN A 1 94 ? 27.283 7.599 -8.826 1.00 71.25 94 ASN A N 1
ATOM 732 C CA . ASN A 1 94 ? 27.824 7.450 -10.177 1.00 71.25 94 ASN A CA 1
ATOM 733 C C . ASN A 1 94 ? 27.140 6.318 -10.970 1.00 71.25 94 ASN A C 1
ATOM 735 O O . ASN A 1 94 ? 27.768 5.562 -11.713 1.00 71.25 94 ASN A O 1
ATOM 739 N N . MET A 1 95 ? 25.834 6.168 -10.755 1.00 71.81 95 MET A N 1
ATOM 740 C CA . MET A 1 95 ? 25.006 5.172 -11.410 1.00 71.81 95 MET A CA 1
ATOM 741 C C . MET A 1 95 ? 24.416 5.722 -12.708 1.00 71.81 95 MET A C 1
ATOM 743 O O . MET A 1 95 ? 24.293 6.933 -12.897 1.00 71.81 95 MET A O 1
ATOM 747 N N . LYS A 1 96 ? 24.011 4.829 -13.619 1.00 72.94 96 LYS A N 1
ATOM 748 C CA . LYS A 1 96 ? 23.425 5.264 -14.887 1.00 72.94 96 LYS A CA 1
ATOM 749 C C . LYS A 1 96 ? 22.073 5.933 -14.646 1.00 72.94 96 LYS A C 1
ATOM 751 O O . LYS A 1 96 ? 21.150 5.292 -14.149 1.00 72.94 96 LYS A O 1
ATOM 756 N N . MET A 1 97 ? 21.972 7.198 -15.043 1.00 77.25 97 MET A N 1
ATOM 757 C CA . MET A 1 97 ? 20.740 7.975 -14.955 1.00 77.25 97 MET A CA 1
ATOM 758 C C . MET A 1 97 ? 19.697 7.511 -15.978 1.00 77.25 97 MET A C 1
ATOM 760 O O . MET A 1 97 ? 20.043 6.982 -17.039 1.00 77.25 97 MET A O 1
ATOM 764 N N . PHE A 1 98 ? 18.427 7.748 -15.654 1.00 77.56 98 PHE A N 1
ATOM 765 C CA . PHE A 1 98 ? 17.330 7.679 -16.618 1.00 77.56 98 PHE A CA 1
ATOM 766 C C . PHE A 1 98 ? 17.455 8.809 -17.647 1.00 77.56 98 PHE A C 1
ATOM 768 O O . PHE A 1 98 ? 17.954 9.890 -17.331 1.00 77.56 98 PHE A O 1
ATOM 775 N N . ARG A 1 99 ? 17.004 8.554 -18.876 1.00 79.19 99 ARG A N 1
ATOM 776 C CA . ARG A 1 99 ? 16.988 9.509 -19.991 1.00 79.19 99 ARG A CA 1
ATOM 777 C C . ARG A 1 99 ? 16.049 10.676 -19.719 1.00 79.19 99 ARG A C 1
ATOM 779 O O . ARG A 1 99 ? 16.399 11.817 -19.998 1.00 79.19 99 ARG A O 1
ATOM 786 N N . ASP A 1 100 ? 14.873 10.378 -19.180 1.00 80.31 100 ASP A N 1
ATOM 787 C CA . ASP A 1 100 ? 13.825 11.341 -18.871 1.00 80.31 100 ASP A CA 1
ATOM 788 C C . ASP A 1 100 ? 12.885 10.809 -17.771 1.00 80.31 100 ASP A C 1
ATOM 790 O O . ASP A 1 100 ? 13.048 9.704 -17.242 1.00 80.31 100 ASP A O 1
ATOM 794 N N . ALA A 1 101 ? 11.891 11.623 -17.404 1.00 80.69 101 ALA A N 1
ATOM 795 C CA . ALA A 1 101 ? 10.879 11.255 -16.418 1.00 80.69 101 ALA A CA 1
ATOM 796 C C . ALA A 1 101 ? 9.980 10.094 -16.883 1.00 80.69 101 ALA A C 1
ATOM 798 O O . ALA A 1 101 ? 9.493 9.336 -16.045 1.00 80.69 101 ALA A O 1
ATOM 799 N N . ALA A 1 102 ? 9.775 9.930 -18.195 1.00 83.38 102 ALA A N 1
ATOM 800 C CA . ALA A 1 102 ? 8.944 8.861 -18.740 1.00 83.38 102 ALA A CA 1
ATOM 801 C C . ALA A 1 102 ? 9.612 7.493 -18.549 1.00 83.38 102 ALA A C 1
ATOM 803 O O . ALA A 1 102 ? 8.955 6.537 -18.141 1.00 83.38 102 ALA A O 1
ATOM 804 N N . GLU A 1 103 ? 10.926 7.403 -18.756 1.00 79.44 103 GLU A N 1
ATOM 805 C CA . GLU A 1 103 ? 11.690 6.178 -18.522 1.00 79.44 103 GLU A CA 1
ATOM 806 C C . GLU A 1 103 ? 11.726 5.791 -17.036 1.00 79.44 103 GLU A C 1
ATOM 808 O O . GLU A 1 103 ? 11.553 4.616 -16.698 1.00 79.44 103 GLU A O 1
ATOM 813 N N . LEU A 1 104 ? 11.889 6.770 -16.137 1.00 82.44 104 LEU A N 1
ATOM 814 C CA . LEU A 1 104 ? 11.775 6.538 -14.693 1.00 82.44 104 LEU A CA 1
ATOM 815 C C . LEU A 1 104 ? 10.378 6.015 -14.330 1.00 82.44 104 LEU A C 1
ATOM 817 O O . LEU A 1 104 ? 10.258 5.052 -13.569 1.00 82.44 104 LEU A O 1
ATOM 821 N N . HIS A 1 105 ? 9.326 6.621 -14.881 1.00 84.06 105 HIS A N 1
ATOM 822 C CA . HIS A 1 105 ? 7.952 6.194 -14.638 1.00 84.06 105 HIS A CA 1
ATOM 823 C C . HIS A 1 105 ? 7.707 4.762 -15.137 1.00 84.06 105 HIS A C 1
ATOM 825 O O . HIS A 1 105 ? 7.199 3.938 -14.383 1.00 84.06 105 HIS A O 1
ATOM 831 N N . GLN A 1 106 ? 8.158 4.412 -16.346 1.00 83.88 106 GLN A N 1
ATOM 832 C CA . GLN A 1 106 ? 8.059 3.045 -16.875 1.00 83.88 106 GLN A CA 1
ATOM 833 C C . GLN A 1 106 ? 8.771 2.020 -15.986 1.00 83.88 106 GLN A C 1
ATOM 835 O O . GLN A 1 106 ? 8.207 0.971 -15.673 1.00 83.88 106 GLN A O 1
ATOM 840 N N . ALA A 1 107 ? 9.996 2.320 -15.545 1.00 80.06 107 ALA A N 1
ATOM 841 C CA . ALA A 1 107 ? 10.727 1.443 -14.636 1.00 80.06 107 ALA A CA 1
ATOM 842 C C . ALA A 1 107 ? 9.998 1.298 -13.289 1.00 80.06 107 ALA A C 1
ATOM 844 O O . ALA A 1 107 ? 9.925 0.202 -12.738 1.00 80.06 107 ALA A O 1
ATOM 845 N N . THR A 1 108 ? 9.417 2.385 -12.786 1.00 83.19 108 THR A N 1
ATOM 846 C CA . THR A 1 108 ? 8.628 2.400 -11.549 1.00 83.19 108 THR A CA 1
ATOM 847 C C . THR A 1 108 ? 7.372 1.545 -11.664 1.00 83.19 108 THR A C 1
ATOM 849 O O . THR A 1 108 ? 7.123 0.731 -10.780 1.00 83.19 108 THR A O 1
ATOM 852 N N . MET A 1 109 ? 6.605 1.693 -12.747 1.00 87.38 109 MET A N 1
ATOM 853 C CA . MET A 1 109 ? 5.389 0.911 -12.989 1.00 87.38 109 MET A CA 1
ATOM 854 C C . MET A 1 109 ? 5.698 -0.571 -13.146 1.00 87.38 109 MET A C 1
ATOM 856 O O . MET A 1 109 ? 5.040 -1.395 -12.523 1.00 87.38 109 MET A O 1
ATOM 860 N N . PHE A 1 110 ? 6.782 -0.915 -13.843 1.00 82.06 110 PHE A N 1
ATOM 861 C CA . PHE A 1 110 ? 7.243 -2.298 -13.894 1.00 82.06 110 PHE A CA 1
ATOM 862 C C . PHE A 1 110 ? 7.512 -2.860 -12.488 1.00 82.06 110 PHE A C 1
ATOM 864 O O . PHE A 1 110 ? 7.071 -3.958 -12.158 1.00 82.06 110 PHE A O 1
ATOM 871 N N . LEU A 1 111 ? 8.207 -2.116 -11.621 1.00 80.62 111 LEU A N 1
ATOM 872 C CA . LEU A 1 111 ? 8.448 -2.567 -10.247 1.00 80.62 111 LEU A CA 1
ATOM 873 C C . LEU A 1 111 ? 7.167 -2.622 -9.401 1.00 80.62 111 LEU A C 1
ATOM 875 O O . LEU A 1 111 ? 7.067 -3.486 -8.528 1.00 80.62 111 LEU A O 1
ATOM 879 N N . HIS A 1 112 ? 6.210 -1.732 -9.666 1.00 86.62 112 HIS A N 1
ATOM 880 C CA . HIS A 1 112 ? 4.897 -1.706 -9.029 1.00 86.62 112 HIS A CA 1
ATOM 881 C C . HIS A 1 112 ? 4.070 -2.946 -9.360 1.00 86.62 112 HIS A C 1
ATOM 883 O O . HIS A 1 112 ? 3.629 -3.651 -8.456 1.00 86.62 112 HIS A O 1
ATOM 889 N N . GLU A 1 113 ? 3.934 -3.265 -10.644 1.00 84.06 113 GLU A N 1
ATOM 890 C CA . GLU A 1 113 ? 3.202 -4.439 -11.131 1.00 84.06 113 GLU A CA 1
ATOM 891 C C . GLU A 1 113 ? 3.803 -5.754 -10.617 1.00 84.06 113 GLU A C 1
ATOM 893 O O . GLU A 1 113 ? 3.091 -6.731 -10.395 1.00 84.06 113 GLU A O 1
ATOM 898 N N . ASN A 1 114 ? 5.116 -5.771 -10.373 1.00 81.50 114 ASN A N 1
ATOM 899 C CA . ASN A 1 114 ? 5.821 -6.919 -9.802 1.00 81.50 114 ASN A CA 1
ATOM 900 C C . ASN A 1 114 ? 5.815 -6.941 -8.260 1.00 81.50 114 ASN A C 1
ATOM 902 O O . ASN A 1 114 ? 6.431 -7.824 -7.662 1.00 81.50 114 ASN A O 1
ATOM 906 N N . GLY A 1 115 ? 5.157 -5.982 -7.602 1.00 80.75 115 GLY A N 1
ATOM 907 C CA . GLY A 1 115 ? 5.031 -5.927 -6.144 1.00 80.75 115 GLY A CA 1
ATOM 908 C C . GLY A 1 115 ? 6.344 -5.656 -5.402 1.00 80.75 115 GLY A C 1
ATOM 909 O O . GLY A 1 115 ? 6.468 -6.002 -4.229 1.00 80.75 115 GLY A O 1
ATOM 910 N N . ILE A 1 116 ? 7.340 -5.068 -6.069 1.00 81.00 116 ILE A N 1
ATOM 911 C CA . ILE A 1 116 ? 8.658 -4.776 -5.479 1.00 81.00 116 ILE A CA 1
ATOM 912 C C . ILE A 1 116 ? 8.609 -3.476 -4.674 1.00 81.00 116 ILE A C 1
ATOM 914 O O . ILE A 1 116 ? 9.152 -3.402 -3.575 1.00 81.00 116 ILE A O 1
ATOM 918 N N . LEU A 1 117 ? 7.947 -2.459 -5.219 1.00 84.19 117 LEU A N 1
ATOM 919 C CA . LEU A 1 117 ? 7.627 -1.199 -4.550 1.00 84.19 117 LEU A CA 1
ATOM 920 C C . LEU A 1 117 ? 6.192 -0.811 -4.895 1.00 84.19 117 LEU A C 1
ATOM 922 O O . LEU A 1 117 ? 5.621 -1.367 -5.825 1.00 84.19 117 LEU A O 1
ATOM 926 N N . LEU A 1 118 ? 5.608 0.157 -4.192 1.00 86.00 118 LEU A N 1
ATOM 927 C CA . LEU A 1 118 ? 4.331 0.748 -4.588 1.00 86.00 118 LEU A CA 1
ATOM 928 C C . LEU A 1 118 ? 4.506 2.226 -4.937 1.00 86.00 118 LEU A C 1
ATOM 930 O O . LEU A 1 118 ? 5.247 2.947 -4.271 1.00 86.00 118 LEU A O 1
ATOM 934 N N . HIS A 1 119 ? 3.822 2.669 -5.985 1.00 87.31 119 HIS A N 1
ATOM 935 C CA . HIS A 1 119 ? 3.760 4.058 -6.414 1.00 87.31 119 HIS A CA 1
ATOM 936 C C . HIS A 1 119 ? 2.366 4.299 -6.983 1.00 87.31 119 HIS A C 1
ATOM 938 O O . HIS A 1 119 ? 1.857 3.450 -7.711 1.00 87.31 119 HIS A O 1
ATOM 944 N N . TYR A 1 120 ? 1.754 5.427 -6.638 1.00 87.81 120 TYR A N 1
ATOM 945 C CA . TYR A 1 120 ? 0.382 5.731 -7.026 1.00 87.81 120 TYR A CA 1
ATOM 946 C C . TYR A 1 120 ? 0.316 7.102 -7.671 1.00 87.81 120 TYR A C 1
ATOM 948 O O . TYR A 1 120 ? 0.763 8.075 -7.069 1.00 87.81 120 TYR A O 1
ATOM 956 N N . ASP A 1 121 ? -0.294 7.184 -8.849 1.00 85.62 121 ASP A N 1
ATOM 957 C CA . ASP A 1 121 ? -0.482 8.439 -9.580 1.00 85.62 121 ASP A CA 1
ATOM 958 C C . ASP A 1 121 ? -1.691 9.242 -9.052 1.00 85.62 121 ASP A C 1
ATOM 960 O O . ASP A 1 121 ? -2.564 9.682 -9.793 1.00 85.62 121 ASP A O 1
ATOM 964 N N . ASP A 1 122 ? -1.777 9.385 -7.726 1.00 83.44 122 ASP A N 1
ATOM 965 C CA . ASP A 1 122 ? -2.805 10.187 -7.058 1.00 83.44 122 ASP A CA 1
ATOM 966 C C . ASP A 1 122 ? -2.239 11.555 -6.674 1.00 83.44 122 ASP A C 1
ATOM 968 O O . ASP A 1 122 ? -1.068 11.673 -6.313 1.00 83.44 122 ASP A O 1
ATOM 972 N N . ALA A 1 123 ? -3.078 12.594 -6.642 1.00 78.25 123 ALA A N 1
ATOM 973 C CA . ALA A 1 123 ? -2.645 13.964 -6.341 1.00 78.25 123 ALA A CA 1
ATOM 974 C C . ALA A 1 123 ? -1.807 14.091 -5.050 1.00 78.25 123 ALA A C 1
ATOM 976 O O . ALA A 1 123 ? -0.880 14.899 -5.007 1.00 78.25 123 ALA A O 1
ATOM 977 N N . THR A 1 124 ? -2.105 13.280 -4.028 1.00 79.75 124 THR A N 1
ATOM 978 C CA . THR A 1 124 ? -1.425 13.286 -2.722 1.00 79.75 124 THR A CA 1
ATOM 979 C C . THR A 1 124 ? -0.326 12.226 -2.580 1.00 79.75 124 THR A C 1
ATOM 981 O O . THR A 1 124 ? 0.511 12.338 -1.681 1.00 79.75 124 THR A O 1
ATOM 984 N N . LEU A 1 125 ? -0.293 11.208 -3.453 1.00 83.62 125 LEU A N 1
ATOM 985 C CA . LEU A 1 125 ? 0.632 10.069 -3.359 1.00 83.62 125 LEU A CA 1
ATOM 986 C C . LEU A 1 125 ? 1.676 10.010 -4.488 1.00 83.62 125 LEU A C 1
ATOM 988 O O . LEU A 1 125 ? 2.692 9.339 -4.318 1.00 83.62 125 LEU A O 1
ATOM 992 N N . LYS A 1 126 ? 1.491 10.759 -5.584 1.00 83.25 126 LYS A N 1
ATOM 993 C CA . LYS A 1 126 ? 2.367 10.776 -6.774 1.00 83.25 126 LYS A CA 1
ATOM 994 C C . LYS A 1 126 ? 3.811 11.171 -6.509 1.00 83.25 126 LYS A C 1
ATOM 996 O O . LYS A 1 126 ? 4.691 10.923 -7.320 1.00 83.25 126 LYS A O 1
ATOM 1001 N N . GLU A 1 127 ? 4.084 11.818 -5.384 1.00 78.69 127 GLU A N 1
ATOM 1002 C CA . GLU A 1 127 ? 5.452 12.184 -5.028 1.00 78.69 127 GLU A CA 1
ATOM 1003 C C . GLU A 1 127 ? 6.174 11.064 -4.277 1.00 78.69 127 GLU A C 1
ATOM 1005 O O . GLU A 1 127 ? 7.269 11.301 -3.786 1.00 78.69 127 GLU A O 1
ATOM 1010 N N . LEU A 1 128 ? 5.576 9.879 -4.103 1.00 80.06 128 LEU A N 1
ATOM 1011 C CA . LEU A 1 128 ? 6.002 8.918 -3.086 1.00 80.06 128 LEU A CA 1
ATOM 1012 C C . LEU A 1 128 ? 6.287 7.541 -3.655 1.00 80.06 128 LEU A C 1
ATOM 1014 O O . LEU A 1 128 ? 5.477 6.973 -4.382 1.00 80.06 128 LEU A O 1
ATOM 1018 N N . TYR A 1 129 ? 7.397 6.959 -3.221 1.00 82.25 129 TYR A N 1
ATOM 1019 C CA . TYR A 1 129 ? 7.732 5.563 -3.480 1.00 82.25 129 TYR A CA 1
ATOM 1020 C C . TYR A 1 129 ? 7.704 4.775 -2.179 1.00 82.25 129 TYR A C 1
ATOM 1022 O O . TYR A 1 129 ? 8.507 5.032 -1.282 1.00 82.25 129 TYR A O 1
ATOM 1030 N N . PHE A 1 130 ? 6.808 3.797 -2.085 1.00 84.12 130 PHE A N 1
ATOM 1031 C CA . PHE A 1 130 ? 6.715 2.872 -0.962 1.00 84.12 130 PHE A CA 1
ATOM 1032 C C . PHE A 1 130 ? 7.607 1.663 -1.235 1.00 84.12 130 PHE A C 1
ATOM 1034 O O . PHE A 1 130 ? 7.217 0.724 -1.926 1.00 84.12 130 PHE A O 1
ATOM 1041 N N . LEU A 1 131 ? 8.824 1.680 -0.696 1.00 80.94 131 LEU A N 1
ATOM 1042 C CA . LEU A 1 131 ? 9.848 0.675 -1.017 1.00 80.94 131 LEU A CA 1
ATOM 1043 C C . LEU A 1 131 ? 9.603 -0.680 -0.341 1.00 80.94 131 LEU A C 1
ATOM 1045 O O . LEU A 1 131 ? 10.201 -1.686 -0.709 1.00 80.94 131 LEU A O 1
ATOM 1049 N N . ARG A 1 132 ? 8.740 -0.696 0.680 1.00 77.62 132 ARG A N 1
ATOM 1050 C CA . ARG A 1 132 ? 8.352 -1.895 1.424 1.00 77.62 132 ARG A CA 1
ATOM 1051 C C . ARG A 1 132 ? 6.829 -2.023 1.448 1.00 77.62 132 ARG A C 1
ATOM 1053 O O . ARG A 1 132 ? 6.208 -1.508 2.379 1.00 77.62 132 ARG A O 1
ATOM 1060 N N . PRO A 1 133 ? 6.236 -2.737 0.473 1.00 84.38 133 PRO A N 1
ATOM 1061 C CA . PRO A 1 133 ? 4.799 -3.003 0.445 1.00 84.38 133 PRO A CA 1
ATOM 1062 C C . PRO A 1 133 ? 4.295 -3.644 1.745 1.00 84.38 133 PRO A C 1
ATOM 1064 O O . PRO A 1 133 ? 3.284 -3.214 2.283 1.00 84.38 133 PRO A O 1
ATOM 1067 N N . GLN A 1 134 ? 5.055 -4.592 2.313 1.00 81.75 134 GLN A N 1
ATOM 1068 C CA . GLN A 1 134 ? 4.699 -5.240 3.581 1.00 81.75 134 GLN A CA 1
ATOM 1069 C C . GLN A 1 134 ? 4.564 -4.238 4.731 1.00 81.75 134 GLN A C 1
ATOM 1071 O O . GLN A 1 134 ? 3.570 -4.259 5.440 1.00 81.75 134 GLN A O 1
ATOM 1076 N N . TRP A 1 135 ? 5.527 -3.327 4.885 1.00 84.25 135 TRP A N 1
ATOM 1077 C CA . TRP A 1 135 ? 5.458 -2.312 5.936 1.00 84.25 135 TRP A CA 1
ATOM 1078 C C . TRP A 1 135 ? 4.241 -1.402 5.772 1.00 84.25 135 TRP A C 1
ATOM 1080 O O . TRP A 1 135 ? 3.620 -1.028 6.761 1.00 84.25 135 TRP A O 1
ATOM 1090 N N . LEU A 1 136 ? 3.898 -1.046 4.530 1.00 84.38 136 LEU A N 1
ATOM 1091 C CA . LEU A 1 136 ? 2.712 -0.241 4.268 1.00 84.38 136 LEU A CA 1
ATOM 1092 C C . LEU A 1 136 ? 1.452 -0.982 4.727 1.00 84.38 136 LEU A C 1
ATOM 1094 O O . LEU A 1 136 ? 0.613 -0.395 5.406 1.00 84.38 136 LEU A O 1
ATOM 1098 N N . CYS A 1 137 ? 1.358 -2.278 4.424 1.00 84.06 137 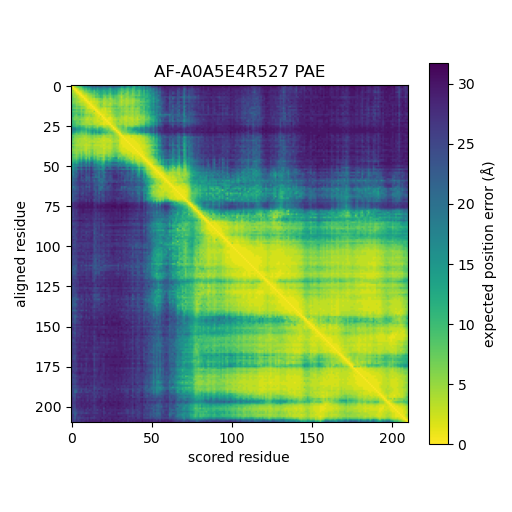CYS A N 1
ATOM 1099 C CA . CYS A 1 137 ? 0.279 -3.126 4.918 1.00 84.06 137 CYS A CA 1
ATOM 1100 C C . CYS A 1 137 ? 0.268 -3.207 6.450 1.00 84.06 137 CYS A C 1
ATOM 1102 O O . CYS A 1 137 ? -0.793 -3.053 7.045 1.00 84.06 137 CYS A O 1
ATOM 1104 N N . ASP A 1 138 ? 1.427 -3.395 7.090 1.00 82.38 138 ASP A N 1
ATOM 1105 C CA . ASP A 1 138 ? 1.540 -3.475 8.551 1.00 82.38 138 ASP A CA 1
ATOM 1106 C C . ASP A 1 138 ? 1.036 -2.185 9.207 1.00 82.38 138 ASP A C 1
ATOM 1108 O O . ASP A 1 138 ? 0.283 -2.226 10.177 1.00 82.38 138 ASP A O 1
ATOM 1112 N N . ILE A 1 139 ? 1.391 -1.024 8.653 1.00 82.19 139 ILE A N 1
ATOM 1113 C CA . ILE A 1 139 ? 0.885 0.2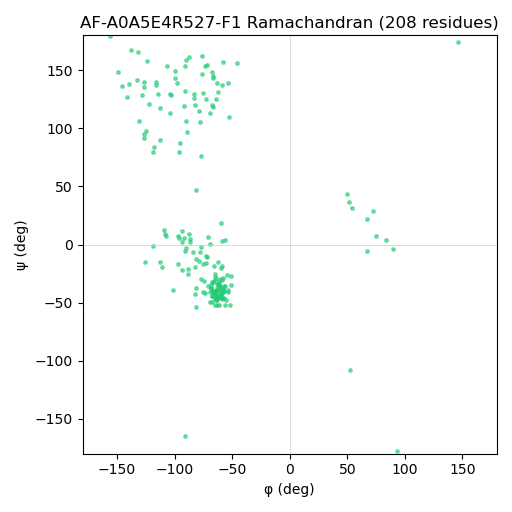72 9.110 1.00 82.19 139 ILE A CA 1
ATOM 1114 C C . ILE A 1 139 ? -0.627 0.363 8.967 1.00 82.19 139 ILE A C 1
ATOM 1116 O O . ILE A 1 139 ? -1.306 0.704 9.931 1.00 82.19 139 ILE A O 1
ATOM 1120 N N . LEU A 1 140 ? -1.162 0.075 7.782 1.00 85.88 140 LEU A N 1
ATOM 1121 C CA . LEU A 1 140 ? -2.592 0.224 7.518 1.00 85.88 140 LEU A CA 1
ATOM 1122 C C . LEU A 1 140 ? -3.432 -0.754 8.338 1.00 85.88 140 LEU A C 1
ATOM 1124 O O . LEU A 1 140 ? -4.532 -0.408 8.766 1.00 85.88 140 LEU A O 1
ATOM 1128 N N . ALA A 1 141 ? -2.885 -1.935 8.630 1.00 83.38 141 ALA A N 1
ATOM 1129 C CA . ALA A 1 141 ? -3.517 -2.911 9.498 1.00 83.38 141 ALA A CA 1
ATOM 1130 C C . ALA A 1 141 ? -3.813 -2.329 10.889 1.00 83.38 141 ALA A C 1
ATOM 1132 O O . ALA A 1 141 ? -4.874 -2.619 11.426 1.00 83.38 141 ALA A O 1
ATOM 1133 N N . HIS A 1 142 ? -2.959 -1.451 11.438 1.00 82.00 142 HIS A N 1
ATOM 1134 C CA . HIS A 1 142 ? -3.192 -0.819 12.748 1.00 82.00 142 HIS A CA 1
ATOM 1135 C C . HIS A 1 142 ? -4.485 0.008 12.820 1.00 82.00 142 HIS A C 1
ATOM 1137 O O . HIS A 1 142 ? -4.972 0.265 13.916 1.00 82.00 142 HIS A O 1
ATOM 1143 N N . VAL A 1 143 ? -5.046 0.434 11.685 1.00 82.12 143 VAL A N 1
ATOM 1144 C CA . VAL A 1 143 ? -6.319 1.170 11.658 1.00 82.12 143 VAL A CA 1
ATOM 1145 C C . VAL A 1 143 ? -7.515 0.224 11.740 1.00 82.12 143 VAL A C 1
ATOM 1147 O O . VAL A 1 143 ? -8.497 0.534 12.407 1.00 82.12 143 VAL A O 1
ATOM 1150 N N . VAL A 1 144 ? -7.426 -0.934 11.087 1.00 77.38 144 VAL A N 1
ATOM 1151 C CA . VAL A 1 144 ? -8.512 -1.925 10.988 1.00 77.38 144 VAL A CA 1
ATOM 1152 C C . VAL A 1 144 ? -8.392 -3.056 12.018 1.00 77.38 144 VAL A C 1
ATOM 1154 O O . VAL A 1 144 ? -9.127 -4.039 11.945 1.00 77.38 144 VAL A O 1
ATOM 1157 N N . THR A 1 145 ? -7.452 -2.961 12.960 1.00 78.44 145 THR A N 1
ATOM 1158 C CA . THR A 1 145 ? -7.255 -3.960 14.015 1.00 78.44 145 THR A CA 1
ATOM 1159 C C . THR A 1 145 ? -8.302 -3.861 15.121 1.00 78.44 145 THR A C 1
ATOM 1161 O O . THR A 1 145 ? -8.983 -2.854 15.297 1.00 78.44 145 THR A O 1
ATOM 1164 N N . VAL A 1 146 ? -8.406 -4.946 15.892 1.00 70.31 146 VAL A N 1
ATOM 1165 C CA . VAL A 1 146 ? -9.295 -5.063 17.054 1.00 70.31 146 VAL A CA 1
ATOM 1166 C C . VAL A 1 146 ? -9.026 -3.987 18.110 1.00 70.31 146 VAL A C 1
ATOM 1168 O O . VAL A 1 146 ? -7.921 -3.446 18.212 1.00 70.31 146 VAL A O 1
ATOM 1171 N N . ARG A 1 147 ? -10.042 -3.707 18.930 1.00 69.50 147 ARG A N 1
ATOM 1172 C CA . ARG A 1 147 ? -10.070 -2.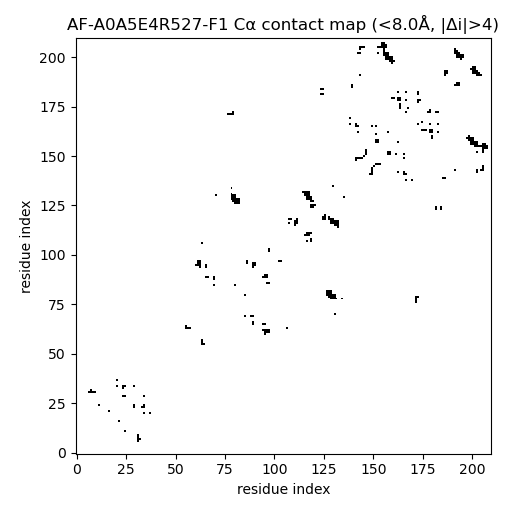597 19.893 1.00 69.50 147 ARG A CA 1
ATOM 1173 C C . ARG A 1 147 ? -8.934 -2.631 20.922 1.00 69.50 147 ARG A C 1
ATOM 1175 O O . ARG A 1 147 ? -8.508 -1.581 21.391 1.00 69.50 147 ARG A O 1
ATOM 1182 N N . GLU A 1 148 ? -8.420 -3.810 21.261 1.00 71.81 148 GLU A N 1
ATOM 1183 C CA . GLU A 1 148 ? -7.275 -3.980 22.166 1.00 71.81 148 GLU A CA 1
ATOM 1184 C C . GLU A 1 148 ? -5.981 -3.384 21.589 1.00 71.81 148 GLU A C 1
ATOM 1186 O O . GLU A 1 148 ? -5.084 -3.008 22.341 1.00 71.81 148 GLU A O 1
ATOM 1191 N N . ILE A 1 149 ? -5.889 -3.296 20.259 1.00 69.12 149 ILE A N 1
ATOM 1192 C CA . ILE A 1 149 ? -4.750 -2.741 19.518 1.00 69.12 149 ILE A CA 1
ATOM 1193 C C . ILE A 1 149 ? -5.069 -1.318 19.039 1.00 69.12 149 ILE A C 1
ATOM 1195 O O . ILE A 1 149 ? -4.205 -0.446 19.106 1.00 69.12 149 ILE A O 1
ATOM 1199 N N . ASN A 1 150 ? -6.306 -1.069 18.601 1.00 78.12 150 ASN A N 1
ATOM 1200 C CA . ASN A 1 150 ? -6.798 0.249 18.212 1.00 78.12 150 ASN A CA 1
ATOM 1201 C C . ASN A 1 150 ? -7.974 0.693 19.110 1.00 78.12 150 ASN A C 1
ATOM 1203 O O . ASN A 1 150 ? -9.138 0.545 18.727 1.00 78.12 150 ASN A O 1
ATOM 1207 N N . PRO A 1 151 ? -7.708 1.274 20.295 1.00 81.94 151 PRO A N 1
ATOM 1208 C CA . PRO A 1 151 ? -8.764 1.702 21.215 1.00 81.94 151 PRO A CA 1
ATOM 1209 C C . PRO A 1 151 ? -9.520 2.954 20.740 1.00 81.94 151 PRO A C 1
ATOM 1211 O O . PRO A 1 151 ? -10.530 3.314 21.346 1.00 81.94 151 PRO A O 1
ATOM 1214 N N . PHE A 1 152 ? -9.037 3.624 19.689 1.00 86.94 152 PHE A N 1
ATOM 1215 C CA . PHE A 1 152 ? -9.603 4.869 19.162 1.00 86.94 152 PHE A CA 1
ATOM 1216 C C . PHE A 1 152 ? -10.801 4.635 18.237 1.00 86.94 152 PHE A C 1
ATOM 1218 O O . PHE A 1 152 ? -11.599 5.547 18.023 1.00 86.94 152 PHE A O 1
ATOM 1225 N N . ALA A 1 153 ? -10.945 3.419 17.702 1.00 85.31 153 ALA A N 1
ATOM 1226 C CA . ALA A 1 153 ? -12.101 3.026 16.913 1.00 85.31 153 ALA A CA 1
ATOM 1227 C C . ALA A 1 153 ? -13.170 2.388 17.815 1.00 85.31 153 ALA A C 1
ATOM 1229 O O . ALA A 1 153 ? -12.950 1.353 18.446 1.00 85.31 153 ALA A O 1
ATOM 1230 N N . SER A 1 154 ? -14.351 3.002 17.866 1.00 85.38 154 SER A N 1
ATOM 1231 C CA . SER A 1 154 ? -15.503 2.513 18.626 1.00 85.38 154 SER A CA 1
ATOM 1232 C C . SER A 1 154 ? -16.687 2.319 17.687 1.00 85.38 154 SER A C 1
ATOM 1234 O O . SER A 1 154 ? -17.123 3.272 17.046 1.00 85.38 154 SER A O 1
ATOM 1236 N N . ASN A 1 155 ? -17.211 1.092 17.607 1.00 84.88 155 ASN A N 1
ATOM 1237 C CA . ASN A 1 155 ? -18.316 0.707 16.715 1.00 84.88 155 ASN A CA 1
ATOM 1238 C C . ASN A 1 155 ? -18.094 1.144 15.254 1.00 84.88 155 ASN A C 1
ATOM 1240 O O . ASN A 1 155 ? -18.989 1.695 14.620 1.00 84.88 155 ASN A O 1
ATOM 1244 N N . GLY A 1 156 ? -16.877 0.957 14.741 1.00 85.00 156 GLY A N 1
ATOM 1245 C CA . GLY A 1 156 ? -16.523 1.339 13.375 1.00 85.00 156 GLY A CA 1
ATOM 1246 C C . GLY A 1 156 ? -16.333 2.837 13.151 1.00 85.00 156 GLY A C 1
ATOM 1247 O O . GLY A 1 156 ? -16.154 3.239 12.009 1.00 85.00 156 GLY A O 1
ATOM 1248 N N . ILE A 1 157 ? -16.342 3.668 14.196 1.00 88.19 157 ILE A N 1
ATOM 1249 C CA . ILE A 1 157 ? -16.123 5.116 14.089 1.00 88.19 157 ILE A CA 1
ATOM 1250 C C . ILE A 1 157 ? -14.826 5.493 14.808 1.00 88.19 157 ILE A C 1
ATOM 1252 O O . ILE A 1 157 ? -14.625 5.138 15.969 1.00 88.19 157 ILE A O 1
ATOM 1256 N N . MET A 1 158 ? -13.961 6.244 14.130 1.00 89.44 158 MET A N 1
ATOM 1257 C CA . MET A 1 158 ? -12.693 6.756 14.659 1.00 89.44 158 MET A CA 1
ATOM 1258 C C . MET A 1 158 ? -12.554 8.244 14.325 1.00 89.44 158 MET A C 1
ATOM 1260 O O . MET A 1 158 ? -12.922 8.660 13.230 1.00 89.44 158 MET A O 1
ATOM 1264 N N . LYS A 1 159 ? -12.019 9.078 15.224 1.00 90.00 159 LYS A N 1
ATOM 1265 C CA . LYS A 1 159 ? -11.783 10.496 14.894 1.00 90.00 159 LYS A CA 1
ATOM 1266 C C . LYS A 1 159 ? -10.559 10.648 13.998 1.00 90.00 159 LYS A C 1
ATOM 1268 O O . LYS A 1 159 ? -9.568 9.940 14.151 1.00 90.00 159 LYS A O 1
ATOM 1273 N N . VAL A 1 160 ? -10.603 11.634 13.108 1.00 88.00 160 VAL A N 1
ATOM 1274 C CA . VAL A 1 160 ? -9.475 11.977 12.229 1.00 88.00 160 VAL A CA 1
ATOM 1275 C C . VAL A 1 160 ? -8.243 12.402 13.041 1.00 88.00 160 VAL A C 1
ATOM 1277 O O . VAL A 1 160 ? -7.122 12.058 12.672 1.00 88.00 160 VAL A O 1
ATOM 1280 N N . ASP A 1 161 ? -8.439 13.090 14.168 1.00 87.31 161 ASP A N 1
ATOM 1281 C CA . ASP A 1 161 ? -7.348 13.531 15.051 1.00 87.31 161 ASP A CA 1
ATOM 1282 C C . ASP A 1 161 ? -6.623 12.353 15.722 1.00 87.31 161 ASP A C 1
ATOM 1284 O O . ASP A 1 161 ? -5.404 12.386 15.906 1.00 87.31 161 ASP A O 1
ATOM 1288 N N . ASP A 1 162 ? -7.349 11.267 16.006 1.00 88.12 162 ASP A N 1
ATOM 1289 C CA . ASP A 1 162 ? -6.790 10.068 16.635 1.00 88.12 162 ASP A CA 1
ATOM 1290 C C . ASP A 1 162 ? -5.908 9.256 15.672 1.00 88.12 162 ASP A C 1
ATOM 1292 O O . ASP A 1 162 ? -5.075 8.454 16.097 1.00 88.12 162 ASP A O 1
ATOM 1296 N N . LEU A 1 163 ? -6.006 9.510 14.363 1.00 85.38 163 LEU A N 1
ATOM 1297 C CA . LEU A 1 163 ? -5.204 8.830 13.348 1.00 85.38 163 LEU A CA 1
ATOM 1298 C C . LEU A 1 163 ? -3.697 9.071 13.540 1.00 85.38 163 LEU A C 1
ATOM 1300 O O . LEU A 1 163 ? -2.882 8.170 13.337 1.00 85.38 163 LEU A O 1
ATOM 1304 N N . ALA A 1 164 ? -3.316 10.269 13.995 1.00 83.50 164 ALA A N 1
ATOM 1305 C CA . ALA A 1 164 ? -1.927 10.575 14.327 1.00 83.50 164 ALA A CA 1
ATOM 1306 C C . ALA A 1 164 ? -1.416 9.728 15.509 1.00 83.50 164 ALA A C 1
ATOM 1308 O O . ALA A 1 164 ? -0.229 9.401 15.570 1.00 83.50 164 ALA A O 1
ATOM 1309 N N . HIS A 1 165 ? -2.302 9.338 16.434 1.00 83.62 165 HIS A N 1
ATOM 1310 C CA . HIS A 1 165 ? -1.964 8.455 17.548 1.00 83.62 165 HIS A CA 1
ATOM 1311 C C . HIS A 1 165 ? -1.805 7.002 17.101 1.00 83.62 165 HIS A C 1
ATOM 1313 O O . HIS A 1 165 ? -0.833 6.364 17.509 1.00 83.62 165 HIS A O 1
ATOM 1319 N N . VAL A 1 166 ? -2.678 6.516 16.212 1.00 83.12 166 VAL A N 1
ATOM 1320 C CA . VAL A 1 166 ? -2.562 5.174 15.607 1.00 83.12 166 VAL A CA 1
ATOM 1321 C C . VAL A 1 166 ? -1.221 5.016 14.881 1.00 83.12 166 VAL A C 1
ATOM 1323 O O . VAL A 1 166 ? -0.553 3.991 14.997 1.00 83.12 166 VAL A O 1
ATOM 1326 N N . PHE A 1 167 ? -0.762 6.070 14.206 1.00 81.50 167 PHE A N 1
ATOM 1327 C CA . PHE A 1 167 ? 0.499 6.066 13.463 1.00 81.50 167 PHE A CA 1
ATOM 1328 C C . PHE A 1 167 ? 1.725 6.543 14.247 1.00 81.50 167 PHE A C 1
ATOM 1330 O O . PHE A 1 167 ? 2.819 6.604 13.686 1.00 81.50 167 PHE A O 1
ATOM 1337 N N . LYS A 1 168 ? 1.602 6.817 15.552 1.00 77.62 168 LYS A N 1
ATOM 1338 C CA . LYS A 1 168 ? 2.702 7.354 16.375 1.00 77.62 168 LYS A CA 1
ATOM 1339 C C . LYS A 1 168 ? 3.945 6.456 16.394 1.00 77.62 168 LYS A C 1
ATOM 1341 O O . LYS A 1 168 ? 5.062 6.954 16.506 1.00 77.62 168 LYS A O 1
ATOM 1346 N N . ALA A 1 169 ? 3.763 5.142 16.265 1.00 69.00 169 ALA A N 1
ATOM 1347 C CA . ALA A 1 169 ? 4.855 4.168 16.205 1.00 69.00 169 ALA A CA 1
ATOM 1348 C C . ALA A 1 169 ? 5.577 4.121 14.842 1.00 69.00 169 ALA A C 1
ATOM 1350 O O . ALA A 1 169 ? 6.540 3.373 14.689 1.00 69.00 169 ALA A O 1
ATOM 1351 N N . SER A 1 170 ? 5.134 4.911 13.856 1.00 72.94 170 SER A N 1
ATOM 1352 C CA . SER A 1 170 ? 5.663 4.926 12.490 1.00 72.94 170 SER A CA 1
ATOM 1353 C C . SER A 1 170 ? 6.249 6.295 12.123 1.00 72.94 170 SER A C 1
ATOM 1355 O O . SER A 1 170 ? 5.623 7.049 11.378 1.00 72.94 170 SER A O 1
ATOM 1357 N N . PRO A 1 171 ? 7.487 6.607 12.563 1.00 69.06 171 PRO A N 1
ATOM 1358 C CA . PRO A 1 171 ? 8.157 7.877 12.255 1.00 69.06 171 PRO A CA 1
ATOM 1359 C C . PRO A 1 171 ? 8.232 8.184 10.754 1.00 69.06 171 PRO A C 1
ATOM 1361 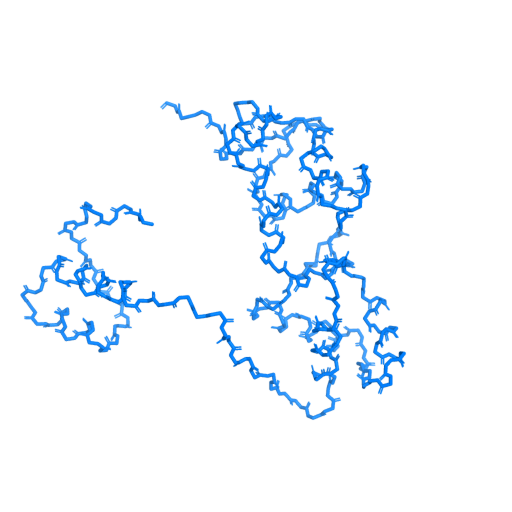O O . PRO A 1 171 ? 8.282 9.340 10.348 1.00 69.06 171 PRO A O 1
ATOM 1364 N N . ALA A 1 172 ? 8.218 7.144 9.917 1.00 68.44 172 ALA A N 1
ATOM 1365 C CA . ALA A 1 172 ? 8.303 7.263 8.467 1.00 68.44 172 ALA A CA 1
ATOM 1366 C C . ALA A 1 172 ? 7.037 7.827 7.788 1.00 68.44 172 ALA A C 1
ATOM 1368 O O . ALA A 1 172 ? 7.098 8.159 6.604 1.00 68.44 172 ALA A O 1
ATOM 1369 N N . LEU A 1 173 ? 5.912 7.964 8.502 1.00 71.56 173 LEU A N 1
ATOM 1370 C CA . LEU A 1 173 ? 4.739 8.696 8.005 1.00 71.56 173 LEU A CA 1
ATOM 1371 C C . LEU A 1 173 ? 4.836 10.215 8.231 1.00 71.56 173 LEU A C 1
ATOM 1373 O O . LEU A 1 173 ? 3.999 10.951 7.713 1.00 71.56 173 LEU A O 1
ATOM 1377 N N . GLY A 1 174 ? 5.860 10.686 8.948 1.00 71.06 174 GLY A N 1
ATOM 1378 C CA . GLY A 1 174 ? 5.992 12.078 9.372 1.00 71.06 174 GLY A CA 1
ATOM 1379 C C . GLY A 1 174 ? 5.417 12.314 10.769 1.00 71.06 174 GLY A C 1
ATOM 1380 O O . GLY A 1 174 ? 4.983 11.390 11.458 1.00 71.06 174 GLY A O 1
ATOM 1381 N N . GLY A 1 175 ? 5.449 13.566 11.217 1.00 73.81 175 GLY A N 1
ATOM 1382 C CA . GLY A 1 175 ? 4.927 13.968 12.524 1.00 73.81 175 GLY A CA 1
ATOM 1383 C C . GLY A 1 175 ? 3.520 14.558 12.430 1.00 73.81 175 GLY A C 1
ATOM 1384 O O . GLY A 1 175 ? 3.246 15.357 11.539 1.00 73.81 175 GLY A O 1
ATOM 1385 N N . GLY A 1 176 ? 2.646 14.203 13.379 1.00 77.88 176 GLY A N 1
ATOM 1386 C CA . GLY A 1 176 ? 1.359 14.872 13.619 1.00 77.88 176 GLY A CA 1
ATOM 1387 C C . GLY A 1 176 ? 0.475 15.010 12.373 1.00 77.88 176 GLY A C 1
ATOM 1388 O O . GLY A 1 176 ? -0.080 14.027 11.886 1.00 77.88 176 GLY A O 1
ATOM 1389 N N . GLU A 1 177 ? 0.354 16.242 11.871 1.00 81.06 177 GLU A N 1
ATOM 1390 C CA . GLU A 1 177 ? -0.443 16.625 10.694 1.00 81.06 177 GLU A CA 1
ATOM 1391 C C . GLU A 1 177 ? -0.043 15.880 9.409 1.00 81.06 177 GLU A C 1
ATOM 1393 O O . GLU A 1 177 ? -0.912 15.466 8.639 1.00 81.06 177 GLU A O 1
ATOM 1398 N N . GLU A 1 178 ? 1.255 15.660 9.178 1.00 79.19 178 GLU A N 1
ATOM 1399 C CA . GLU A 1 178 ? 1.729 14.971 7.970 1.00 79.19 178 GLU A CA 1
ATOM 1400 C C . GLU A 1 178 ? 1.311 13.500 7.970 1.00 79.19 178 GLU A C 1
ATOM 1402 O O . GLU A 1 178 ? 0.785 13.003 6.970 1.00 79.19 178 GLU A O 1
ATOM 1407 N N . ALA A 1 179 ? 1.474 12.830 9.116 1.00 79.62 179 ALA A N 1
ATOM 1408 C CA . ALA A 1 179 ? 1.064 11.441 9.297 1.00 79.62 179 ALA A CA 1
ATOM 1409 C C . ALA A 1 179 ? -0.453 11.286 9.159 1.00 79.62 179 ALA A C 1
ATOM 1411 O O . ALA A 1 179 ? -0.922 10.321 8.558 1.00 79.62 179 ALA A O 1
ATOM 1412 N N . ARG A 1 180 ? -1.221 12.261 9.658 1.00 84.06 180 ARG A N 1
ATOM 1413 C CA . ARG A 1 180 ? -2.680 12.313 9.518 1.00 84.06 180 ARG A CA 1
ATOM 1414 C C . ARG A 1 180 ? -3.099 12.443 8.052 1.00 84.06 180 ARG A C 1
ATOM 1416 O O . ARG A 1 180 ? -3.890 11.638 7.56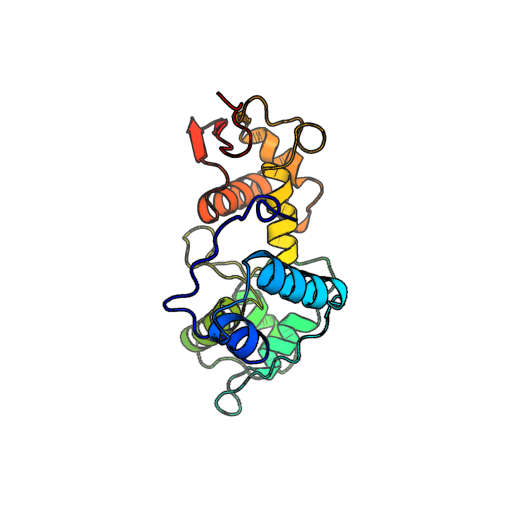9 1.00 84.06 180 ARG A O 1
ATOM 1423 N N . SER A 1 181 ? -2.552 13.419 7.328 1.00 84.00 181 SER A N 1
ATOM 1424 C CA . SER A 1 181 ? -2.886 13.674 5.917 1.00 84.00 181 SER A CA 1
ATOM 1425 C C . SER A 1 181 ? -2.495 12.508 5.000 1.00 84.00 181 SER A C 1
ATOM 1427 O O . SER A 1 181 ? -3.296 12.043 4.178 1.00 84.00 181 SER A O 1
ATOM 1429 N N . LEU A 1 182 ? -1.282 11.978 5.182 1.00 82.62 182 LEU A N 1
ATOM 1430 C CA . LEU A 1 182 ? -0.807 10.810 4.446 1.00 82.62 182 LEU A CA 1
ATOM 1431 C C . LEU A 1 182 ? -1.622 9.564 4.797 1.00 82.62 182 LEU A C 1
ATOM 1433 O O . LEU A 1 182 ? -2.043 8.836 3.904 1.00 82.62 182 LEU A O 1
ATOM 1437 N N . GLY A 1 183 ? -1.870 9.343 6.086 1.00 84.12 183 GLY A N 1
ATOM 1438 C CA . GLY A 1 183 ? -2.678 8.245 6.591 1.00 84.12 183 GLY A CA 1
ATOM 1439 C C . GLY A 1 183 ? -4.074 8.222 5.979 1.00 84.12 183 GLY A C 1
ATOM 1440 O O . GLY A 1 183 ? -4.491 7.191 5.462 1.00 84.12 183 GLY A O 1
ATOM 1441 N N . MET A 1 184 ? -4.763 9.366 5.947 1.00 85.62 184 MET A N 1
ATOM 1442 C CA . MET A 1 184 ? -6.065 9.488 5.282 1.00 85.62 184 MET A CA 1
ATOM 1443 C C . MET A 1 184 ? -5.977 9.194 3.783 1.00 85.62 184 MET A C 1
ATOM 1445 O O . MET A 1 184 ? -6.803 8.452 3.259 1.00 85.62 184 MET A O 1
ATOM 1449 N N . SER A 1 185 ? -4.966 9.737 3.095 1.00 86.38 185 SER A N 1
ATOM 1450 C CA . SER A 1 185 ? -4.772 9.486 1.660 1.00 86.38 185 SER A CA 1
ATOM 1451 C C . SER A 1 185 ? -4.597 7.996 1.366 1.00 86.38 185 SER A C 1
ATOM 1453 O O . SER A 1 185 ? -5.173 7.483 0.411 1.00 86.38 185 SER A O 1
ATOM 1455 N N . LEU A 1 186 ? -3.838 7.291 2.209 1.00 86.81 186 LEU A N 1
ATOM 1456 C CA . LEU A 1 186 ? -3.633 5.853 2.085 1.00 86.81 186 LEU A CA 1
ATOM 1457 C C . LEU A 1 186 ? -4.907 5.072 2.410 1.00 86.81 186 LEU A C 1
ATOM 1459 O O . LEU A 1 186 ? -5.313 4.233 1.616 1.00 86.81 186 LEU A O 1
ATOM 1463 N N . LEU A 1 187 ? -5.572 5.361 3.529 1.00 86.31 187 LEU A N 1
ATOM 1464 C CA . LEU A 1 187 ? -6.814 4.678 3.902 1.00 86.31 187 LEU A CA 1
ATOM 1465 C C . LEU A 1 187 ? -7.889 4.802 2.824 1.00 86.31 187 LEU A C 1
ATOM 1467 O O . LEU A 1 187 ? -8.554 3.814 2.528 1.00 86.31 187 LEU A O 1
ATOM 1471 N N . ASN A 1 188 ? -8.004 5.978 2.205 1.00 85.50 188 ASN A N 1
ATOM 1472 C CA . ASN A 1 188 ? -8.905 6.196 1.082 1.00 85.50 188 ASN A CA 1
ATOM 1473 C C . ASN A 1 188 ? -8.457 5.418 -0.165 1.00 85.50 188 ASN A C 1
ATOM 1475 O O . ASN A 1 188 ? -9.274 4.769 -0.806 1.00 85.50 188 ASN A O 1
ATOM 1479 N N . LYS A 1 189 ? -7.154 5.428 -0.490 1.00 86.75 189 LYS A N 1
ATOM 1480 C CA . LYS A 1 189 ? -6.603 4.692 -1.641 1.00 86.75 189 LYS A CA 1
ATOM 1481 C C . LYS A 1 189 ? -6.821 3.181 -1.547 1.00 86.75 189 LYS A C 1
ATOM 1483 O O . LYS A 1 189 ? -7.019 2.534 -2.570 1.00 86.75 189 LYS A O 1
ATOM 1488 N N . PHE A 1 190 ? -6.755 2.630 -0.339 1.00 87.69 190 PHE A N 1
ATOM 1489 C CA . PHE A 1 190 ? -6.959 1.205 -0.075 1.00 87.69 190 PHE A CA 1
ATOM 1490 C C . PHE A 1 190 ? -8.388 0.865 0.369 1.00 87.69 190 PHE A C 1
ATOM 1492 O O . PHE A 1 190 ? -8.636 -0.278 0.741 1.00 87.69 190 PHE A O 1
ATOM 1499 N N . GLU A 1 191 ? -9.308 1.837 0.353 1.00 86.62 191 GLU A N 1
ATOM 1500 C CA . GLU A 1 191 ? -10.719 1.667 0.734 1.00 86.62 191 GLU A CA 1
ATOM 1501 C C . GLU A 1 191 ? -10.915 1.056 2.139 1.00 86.62 191 GLU A C 1
ATOM 1503 O O . GLU A 1 191 ? -11.878 0.341 2.410 1.00 86.62 191 GLU A O 1
ATOM 1508 N N . LEU A 1 192 ? -9.991 1.341 3.062 1.00 85.19 192 LEU A N 1
ATOM 1509 C CA . LEU A 1 192 ? -10.006 0.796 4.426 1.00 85.19 192 LEU A CA 1
ATOM 1510 C C . LEU A 1 192 ? -10.816 1.652 5.403 1.00 85.19 192 LEU A C 1
ATOM 1512 O O . LEU A 1 192 ? -11.298 1.145 6.417 1.00 85.19 192 LEU A O 1
ATOM 1516 N N . ALA A 1 193 ? -10.945 2.948 5.120 1.00 86.00 193 ALA A N 1
ATOM 1517 C CA . ALA A 1 193 ? -11.768 3.865 5.893 1.00 86.00 193 ALA A CA 1
ATOM 1518 C C . ALA A 1 193 ? -12.320 4.983 5.002 1.00 86.00 193 ALA A C 1
ATOM 1520 O O . ALA A 1 193 ? -11.666 5.417 4.054 1.00 86.00 193 ALA A O 1
ATOM 1521 N N . LEU A 1 194 ? -13.513 5.464 5.338 1.00 84.12 194 LEU A N 1
ATOM 1522 C CA . LEU A 1 194 ? -14.237 6.510 4.622 1.00 84.12 194 LEU A CA 1
ATOM 1523 C C . LEU A 1 194 ? -14.391 7.732 5.528 1.00 84.12 194 LEU A C 1
ATOM 1525 O O . LEU A 1 194 ? -14.732 7.587 6.698 1.00 84.12 194 LEU A O 1
ATOM 1529 N N . CYS A 1 195 ? -14.198 8.944 5.007 1.00 83.12 195 CYS A N 1
ATOM 1530 C CA . CYS A 1 195 ? -14.567 10.153 5.748 1.00 83.12 195 CYS A CA 1
ATOM 1531 C C . CYS A 1 195 ? -16.095 10.241 5.844 1.00 83.12 195 CYS A C 1
ATOM 1533 O O . CYS A 1 195 ? -16.766 10.420 4.830 1.00 83.12 195 CYS A O 1
ATOM 1535 N N . TRP A 1 196 ? -16.632 10.103 7.056 1.00 79.50 196 TRP A N 1
ATOM 1536 C CA . TRP A 1 196 ? -18.069 10.181 7.326 1.00 79.50 196 TRP A CA 1
ATOM 1537 C C . TRP A 1 196 ? -18.528 11.636 7.434 1.00 79.50 196 TRP A C 1
ATOM 1539 O O . TRP A 1 196 ? -19.427 12.086 6.730 1.00 79.50 196 TRP A O 1
ATOM 1549 N N . ASP A 1 197 ? -17.855 12.386 8.300 1.00 76.38 197 ASP A N 1
ATOM 1550 C CA . ASP A 1 197 ? -17.912 13.838 8.376 1.00 76.38 197 ASP A CA 1
ATOM 1551 C C . ASP A 1 197 ? -16.465 14.346 8.436 1.00 76.38 197 ASP A C 1
ATOM 1553 O O . ASP A 1 197 ? -15.539 13.564 8.645 1.00 76.38 197 ASP A O 1
ATOM 1557 N N . GLY A 1 198 ? -16.211 15.638 8.225 1.00 74.62 198 GL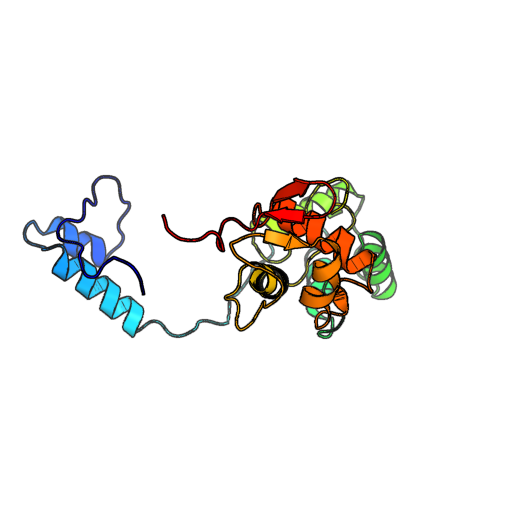Y A N 1
ATOM 1558 C CA . GLY A 1 198 ? -14.838 16.172 8.186 1.00 74.62 198 GLY A CA 1
ATOM 1559 C C . GLY A 1 198 ? -13.999 15.964 9.463 1.00 74.62 198 GLY A C 1
ATOM 1560 O O . GLY A 1 198 ? -12.884 16.476 9.533 1.00 74.62 198 GLY A O 1
ATOM 1561 N N . ARG A 1 199 ? -14.524 15.271 10.482 1.00 84.62 199 ARG A N 1
ATOM 1562 C CA . ARG A 1 199 ? -13.886 14.977 11.769 1.00 84.62 199 ARG A CA 1
ATOM 1563 C C . ARG A 1 199 ? -13.863 13.483 12.108 1.00 84.62 199 ARG A C 1
ATOM 1565 O O . ARG A 1 199 ? -13.095 13.094 12.989 1.00 84.62 199 ARG A O 1
ATOM 1572 N N . ALA A 1 200 ? -14.650 12.652 11.429 1.00 86.75 200 ALA A N 1
ATOM 1573 C CA . ALA A 1 200 ? -14.800 11.232 11.715 1.00 86.75 200 ALA A CA 1
ATOM 1574 C C . ALA A 1 200 ? -14.560 10.350 10.482 1.00 86.75 200 ALA A C 1
ATOM 1576 O O . ALA A 1 200 ? -15.002 10.630 9.368 1.00 86.75 200 ALA 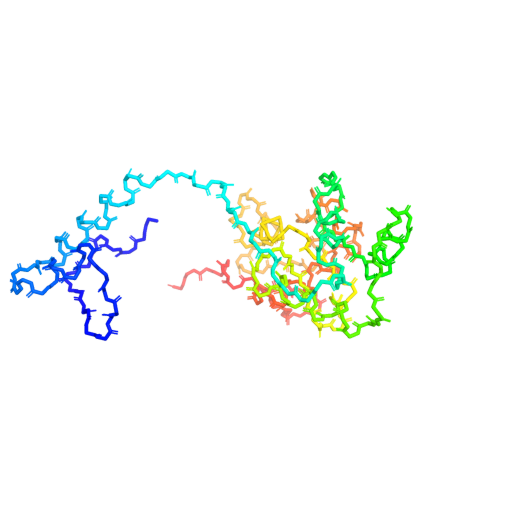A O 1
ATOM 1577 N N . LEU A 1 201 ? -13.887 9.232 10.726 1.00 88.94 201 LEU A N 1
ATOM 1578 C CA . LEU A 1 201 ? -13.659 8.140 9.798 1.00 88.94 201 LEU A CA 1
ATOM 1579 C C . LEU A 1 201 ? -14.585 6.981 10.161 1.00 88.94 201 LEU A C 1
ATOM 1581 O O . LEU A 1 201 ? -14.617 6.530 11.307 1.00 88.94 201 LEU A O 1
ATOM 1585 N N . LEU A 1 202 ? -15.300 6.479 9.165 1.00 86.75 202 LEU A N 1
ATOM 1586 C CA . LEU A 1 202 ? -15.946 5.181 9.198 1.00 86.75 202 LEU A CA 1
ATOM 1587 C C . LEU A 1 202 ? -14.910 4.123 8.811 1.00 86.75 202 LEU A C 1
ATOM 1589 O O . LEU A 1 202 ? -14.301 4.225 7.750 1.00 86.75 202 LEU A O 1
ATOM 1593 N N . VAL A 1 203 ? -14.730 3.106 9.645 1.00 87.38 203 VAL A N 1
ATOM 1594 C CA . VAL A 1 203 ? -13.842 1.960 9.429 1.00 87.38 203 VAL A CA 1
ATOM 1595 C C . VAL A 1 203 ? -14.730 0.722 9.262 1.00 87.38 203 VAL A C 1
ATOM 1597 O O . VAL A 1 203 ? -15.078 0.090 10.262 1.00 87.38 203 VAL A O 1
ATOM 1600 N N . PRO A 1 204 ? -15.149 0.380 8.024 1.00 83.50 204 PRO A N 1
ATOM 1601 C CA . PRO A 1 204 ? -16.151 -0.659 7.784 1.00 83.50 204 PRO A CA 1
ATOM 1602 C C . PRO A 1 204 ? -15.839 -2.021 8.426 1.00 83.50 204 PRO A C 1
ATOM 1604 O O . PRO A 1 204 ? -16.763 -2.615 8.978 1.00 83.50 204 PRO A O 1
ATOM 1607 N N . PRO A 1 205 ? -14.577 -2.507 8.452 1.00 80.94 205 PRO A N 1
ATOM 1608 C CA . PRO A 1 205 ? -14.239 -3.770 9.117 1.00 80.94 205 PRO A CA 1
ATOM 1609 C C . PRO A 1 205 ? -14.495 -3.812 10.632 1.00 80.94 205 PRO A C 1
ATOM 1611 O O . PRO A 1 205 ? -14.456 -4.890 11.214 1.00 80.94 205 PRO A O 1
ATOM 1614 N N . LEU A 1 206 ? -14.705 -2.660 11.277 1.00 83.94 206 LEU A N 1
ATOM 1615 C CA . LEU A 1 206 ? -14.918 -2.540 12.723 1.00 83.94 206 LEU A CA 1
ATOM 1616 C C . LEU A 1 206 ? -16.375 -2.218 13.088 1.00 83.94 206 LEU A C 1
ATOM 1618 O O . LEU A 1 206 ? -16.667 -1.929 14.252 1.00 83.94 206 LEU A O 1
ATOM 1622 N N . LEU A 1 207 ? -17.285 -2.229 12.109 1.00 83.25 207 LEU A N 1
ATOM 1623 C CA . LEU A 1 207 ? -18.715 -2.105 12.370 1.00 83.25 207 LEU A CA 1
ATOM 1624 C C . LEU A 1 207 ? -19.227 -3.338 13.134 1.00 83.25 207 LEU A C 1
ATOM 1626 O O . LEU A 1 207 ? -18.749 -4.444 12.890 1.00 83.25 207 LEU A O 1
ATOM 1630 N N . PRO A 1 208 ? -20.179 -3.164 14.066 1.00 80.50 208 PRO A N 1
ATOM 1631 C CA . PRO A 1 208 ? -20.779 -4.292 14.763 1.00 80.50 208 PRO A CA 1
ATOM 1632 C C . PRO A 1 208 ? -21.528 -5.194 13.776 1.00 80.50 208 PRO A C 1
ATOM 1634 O O . PRO A 1 208 ? -22.231 -4.698 12.892 1.00 80.50 208 PRO A O 1
ATOM 1637 N N . ASP A 1 209 ? -21.399 -6.508 13.958 1.00 79.38 209 ASP A N 1
ATOM 1638 C CA . ASP A 1 209 ? -22.241 -7.478 13.262 1.00 79.38 209 ASP A CA 1
ATOM 1639 C C . ASP A 1 209 ? -23.705 -7.256 13.682 1.00 79.38 209 ASP A C 1
ATOM 1641 O O . ASP A 1 209 ? -23.998 -7.099 14.873 1.00 79.38 209 ASP A O 1
ATOM 1645 N N . ALA A 1 210 ? -24.599 -7.180 12.693 1.00 60.06 210 ALA A N 1
ATOM 1646 C CA . ALA A 1 210 ? -26.036 -6.970 12.886 1.00 60.06 210 ALA A CA 1
ATOM 1647 C C . ALA A 1 210 ? -26.753 -8.215 13.429 1.00 60.06 210 ALA A C 1
ATOM 1649 O O . ALA A 1 210 ? -26.361 -9.345 13.050 1.00 60.06 210 ALA A O 1
#

Radius of gyration: 22.65 Å; Cα contacts (8 Å, |Δi|>4): 210; chains: 1; bounding box: 54×58×45 Å

Foldseek 3Di:
DDDCVPCFDDDCPPPPDDPPLVVLVVVVPRGVVNSVVVVVVCVVPDDPPPDDDDDDDDDPLQCLVVLVVVLPPDDPQAQKAFPVVSQVVCVVVVHRHHPDPVSVVVSLVVCCVVVQWHADPDPLGNRIIRRDPVVLVVLLVLVLDDCVSVVQADQQKHWLQCQQVSCVVPCNCPHRPSVSVVSVVSCVVVVQWDCPDPTMIGGPSRHDDD

Mean predicted aligned error: 15.59 Å